Protein AF-A0A3D0P4T5-F1 (afdb_monomer)

Secondary structure (DSSP, 8-state):
-------S-SSSSSSSSS-S---------------TTS------HHHHTT--TT--HHHHHHHHHHHHHHS-GGGTTT-HHHHHHHHHHHHHHHHHHSHHHHHHHHHHHHHHHHS-SS----TTT---HHHHHHHHHHHHHHHHHHHHHHHHHHHHHHHHHHHHHHHHHHHHHHHHHHHHH-B-HHHHS-HHHHHHHHHHHHHHHHHHHHHHHHHHHHHH---------TTS--------S-HHHHHHHHHHHHHHHHHHHHHHHHH--HHHHH-TTTB-SSPPGGGGGHHHHHHHHHHHHHHHHHHH--

Sequence (310 aa):
MGWSNSRTEVRSAYYAILLANGECFTTRRTSPKLDIRSSFRSVNYYDVLKVSQRASKNEIKSAYRRLARELHPDKNEGSEETAKAFAAIAEAYEVLGNPRERARYDRKLLEAQYNNGNGDDSIFTSSNSHARRWRQLVYEHRYNEIINRMVAEERRQSAELQKLIFPAVALILSTFLVAYGKPHYFLNAPVIIKIVIVFLFAAGIFHIYGRIRQGLDRFTYDDDEIHDSIFDAPREPKNRFSRLTVATLILGSLVLSFALGLVIGNYSQFLAVTMPRIFSATLHPEFIFYPPIFVMIADLAHSVLTRLET

pLDDT: mean 71.81, std 18.87, range [29.91, 96.75]

Solvent-accessible surface area (backbone atoms only — not comparable to full-atom values): 18401 Å² total; per-residue (Å²): 139,85,86,87,88,86,91,84,84,86,87,84,82,87,84,84,84,86,86,81,80,93,78,92,82,89,82,92,80,90,78,84,83,79,71,83,87,71,81,84,64,70,89,41,51,38,61,66,45,71,47,58,91,84,54,50,72,67,53,54,52,50,36,43,60,50,51,53,66,72,39,31,51,90,80,54,83,62,40,70,66,41,54,52,52,41,52,50,38,50,54,27,44,60,38,58,68,35,73,71,46,28,54,52,49,54,50,52,53,52,51,60,64,68,64,75,70,88,76,97,62,48,66,90,72,38,84,50,70,67,35,48,52,50,48,51,51,51,51,51,51,52,50,50,48,53,50,50,50,50,53,51,49,51,51,50,53,50,56,58,50,46,68,47,48,49,53,52,52,38,36,36,51,34,38,18,50,43,38,32,44,18,53,55,56,68,82,82,45,56,71,71,57,47,54,49,51,55,51,44,25,55,52,12,47,53,50,50,51,53,48,51,49,58,43,48,50,57,62,59,47,81,79,84,86,80,89,90,65,91,82,63,69,89,70,71,86,74,66,84,52,52,74,66,56,54,49,50,51,51,51,50,50,40,52,51,30,29,52,52,15,38,54,52,24,67,76,47,52,58,57,26,69,77,38,59,87,45,15,38,89,58,82,52,86,69,51,72,47,51,28,35,34,50,27,45,52,52,52,50,50,51,56,50,52,58,62,72,78,107

Structure (mmCIF, N/CA/C/O backbone):
data_AF-A0A3D0P4T5-F1
#
_entry.id   AF-A0A3D0P4T5-F1
#
loop_
_atom_site.group_PDB
_atom_site.id
_atom_site.type_symbol
_atom_site.label_atom_id
_atom_site.label_alt_id
_atom_site.label_comp_id
_atom_site.label_asym_id
_atom_site.label_entity_id
_atom_site.label_seq_id
_atom_site.pdbx_PDB_ins_code
_atom_site.Cartn_x
_atom_site.Cartn_y
_atom_site.Cartn_z
_atom_site.occupancy
_atom_site.B_iso_or_equiv
_atom_site.auth_seq_id
_atom_site.auth_comp_id
_atom_site.auth_asym_id
_atom_site.auth_atom_id
_atom_site.pdbx_PDB_model_num
ATOM 1 N N . MET A 1 1 ? 27.136 1.461 71.213 1.00 34.28 1 MET A N 1
ATOM 2 C CA . MET A 1 1 ? 27.060 1.613 69.741 1.00 34.28 1 MET A CA 1
ATOM 3 C C . MET A 1 1 ? 26.362 0.366 69.220 1.00 34.28 1 MET A C 1
ATOM 5 O O . MET A 1 1 ? 26.876 -0.702 69.479 1.00 34.28 1 MET A O 1
ATOM 9 N N . GLY A 1 2 ? 25.190 0.332 68.606 1.00 31.66 2 GLY A N 1
ATOM 10 C CA . GLY A 1 2 ? 24.265 1.326 68.090 1.00 31.66 2 GLY A CA 1
ATOM 11 C C . GLY A 1 2 ? 23.362 0.573 67.099 1.00 31.66 2 GLY A C 1
ATOM 12 O O . GLY A 1 2 ? 23.890 -0.066 66.199 1.00 31.66 2 GLY A O 1
ATOM 13 N N . TRP A 1 3 ? 22.041 0.691 67.289 1.00 29.91 3 TRP A N 1
ATOM 14 C CA . TRP A 1 3 ? 20.947 0.428 66.330 1.00 29.91 3 TRP A CA 1
ATOM 15 C C . TRP A 1 3 ? 20.351 -0.995 66.215 1.00 29.91 3 TRP A C 1
ATOM 17 O O . TRP A 1 3 ? 20.492 -1.708 65.230 1.00 29.91 3 TRP A O 1
ATOM 27 N N . SER A 1 4 ? 19.631 -1.332 67.293 1.00 34.94 4 SER A N 1
ATOM 28 C CA . SER A 1 4 ? 18.279 -1.919 67.424 1.00 34.94 4 SER A CA 1
ATOM 29 C C . SER A 1 4 ? 17.558 -2.516 66.203 1.00 34.94 4 SER A C 1
ATOM 31 O O . SER A 1 4 ? 17.189 -1.831 65.251 1.00 34.94 4 SER A O 1
ATOM 33 N N . ASN A 1 5 ? 17.202 -3.787 66.385 1.00 40.66 5 ASN A N 1
ATOM 34 C CA . ASN A 1 5 ? 16.289 -4.626 65.623 1.00 40.66 5 ASN A CA 1
ATOM 35 C C . ASN A 1 5 ? 14.880 -4.563 66.258 1.00 40.66 5 ASN A C 1
ATOM 37 O O . ASN A 1 5 ? 14.737 -4.953 67.414 1.00 40.66 5 ASN A O 1
ATOM 41 N N . SER A 1 6 ? 13.848 -4.101 65.545 1.00 39.00 6 SER A N 1
ATOM 42 C CA . SER A 1 6 ? 12.442 -4.265 65.972 1.00 39.00 6 SER A CA 1
ATOM 43 C C . SER A 1 6 ? 11.463 -4.057 64.808 1.00 39.00 6 SER A C 1
ATOM 45 O O . SER A 1 6 ? 10.963 -2.967 64.542 1.00 39.00 6 SER A O 1
ATOM 47 N N . ARG A 1 7 ? 11.156 -5.135 64.079 1.00 38.50 7 ARG A N 1
ATOM 48 C CA . ARG A 1 7 ? 10.044 -5.162 63.113 1.00 38.50 7 ARG A CA 1
ATOM 49 C C . ARG A 1 7 ? 9.173 -6.404 63.319 1.00 38.50 7 ARG A C 1
ATOM 51 O O . ARG A 1 7 ? 8.898 -7.147 62.387 1.00 38.50 7 ARG A O 1
ATOM 58 N N . THR A 1 8 ? 8.741 -6.607 64.563 1.00 46.50 8 THR A N 1
ATOM 59 C CA . THR A 1 8 ? 7.731 -7.606 64.969 1.00 46.50 8 THR A CA 1
ATOM 60 C C . THR A 1 8 ? 6.703 -7.042 65.964 1.00 46.50 8 THR A C 1
ATOM 62 O O . THR A 1 8 ? 6.037 -7.799 66.657 1.00 46.50 8 THR A O 1
ATOM 65 N N . GLU A 1 9 ? 6.509 -5.718 66.002 1.00 42.81 9 GLU A N 1
ATOM 66 C CA . GLU A 1 9 ? 5.684 -5.039 67.020 1.00 42.81 9 GLU A CA 1
ATOM 67 C C . GLU A 1 9 ? 4.622 -4.074 66.448 1.00 42.81 9 GLU A C 1
ATOM 69 O O . GLU A 1 9 ? 4.444 -2.961 66.925 1.00 42.81 9 GLU A O 1
ATOM 74 N N . VAL A 1 10 ? 3.858 -4.481 65.422 1.00 44.19 10 VAL A N 1
ATOM 75 C CA . VAL A 1 10 ? 2.692 -3.676 64.963 1.00 44.19 10 VAL A CA 1
ATOM 76 C C . VAL A 1 10 ? 1.422 -4.504 64.711 1.00 44.19 10 VAL A C 1
ATOM 78 O O . VAL A 1 10 ? 0.540 -4.104 63.961 1.00 44.19 10 VAL A O 1
ATOM 81 N N . ARG A 1 11 ? 1.273 -5.673 65.350 1.00 40.88 11 ARG A N 1
ATOM 82 C CA . ARG A 1 11 ? 0.018 -6.462 65.289 1.00 40.88 11 ARG A CA 1
ATOM 83 C C . ARG A 1 11 ? -0.646 -6.708 66.649 1.00 40.88 11 ARG A C 1
ATOM 85 O O . ARG A 1 11 ? -1.544 -7.533 66.733 1.00 40.88 11 ARG A O 1
ATOM 92 N N . SER A 1 12 ? -0.263 -5.973 67.698 1.00 44.66 12 SER A N 1
ATOM 93 C CA . SER A 1 12 ? -0.694 -6.259 69.080 1.00 44.66 12 SER A CA 1
ATOM 94 C C . SER A 1 12 ? -1.140 -5.025 69.886 1.00 44.66 12 SER A C 1
ATOM 96 O O . SER A 1 12 ? -0.852 -4.929 71.074 1.00 44.66 12 SER A O 1
ATOM 98 N N . ALA A 1 13 ? -1.848 -4.073 69.264 1.00 39.25 13 ALA A N 1
ATOM 99 C CA . ALA A 1 13 ? -2.336 -2.870 69.962 1.00 39.25 13 ALA A CA 1
ATOM 100 C C . ALA A 1 13 ? -3.749 -2.400 69.554 1.00 39.25 13 ALA A C 1
ATOM 102 O O . ALA A 1 13 ? -4.084 -1.239 69.750 1.00 39.25 13 ALA A O 1
ATOM 103 N N . TYR A 1 14 ? -4.596 -3.281 69.003 1.00 39.03 14 TYR A N 1
ATOM 104 C CA . TYR A 1 14 ? -5.994 -2.936 68.668 1.00 39.03 14 TYR A CA 1
ATOM 105 C C . TYR A 1 14 ? -7.061 -3.672 69.498 1.00 39.03 14 TYR A C 1
ATOM 107 O O . TYR A 1 14 ? -8.247 -3.445 69.296 1.00 39.03 14 TYR A O 1
ATOM 115 N N . TYR A 1 15 ? -6.665 -4.504 70.470 1.00 39.56 15 TYR A N 1
ATOM 116 C CA . TYR A 1 15 ? -7.598 -5.292 71.295 1.00 39.56 15 TYR A CA 1
ATOM 117 C C . TYR A 1 15 ? -7.546 -4.999 72.805 1.00 39.56 15 TYR A C 1
ATOM 119 O O . TYR A 1 15 ? -8.123 -5.744 73.589 1.00 39.56 15 TYR A O 1
ATOM 127 N N . ALA A 1 16 ? -6.903 -3.910 73.237 1.00 37.69 16 ALA A N 1
ATOM 128 C CA . ALA A 1 16 ? -6.657 -3.641 74.661 1.00 37.69 16 ALA A CA 1
ATOM 129 C C . ALA A 1 16 ? -7.326 -2.367 75.217 1.00 37.69 16 ALA A C 1
ATOM 131 O O . ALA A 1 16 ? -6.906 -1.860 76.251 1.00 37.69 16 ALA A O 1
ATOM 132 N N . 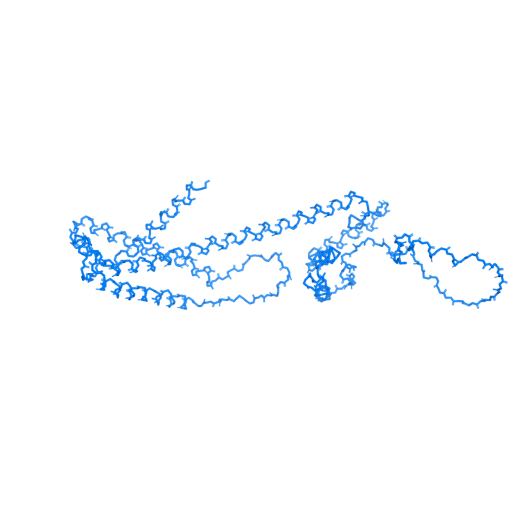ILE A 1 17 ? -8.372 -1.844 74.570 1.00 39.72 17 ILE A N 1
ATOM 133 C CA . ILE A 1 17 ? -9.186 -0.748 75.123 1.00 39.72 17 ILE A CA 1
ATOM 134 C C . ILE A 1 17 ? -10.655 -1.062 74.848 1.00 39.72 17 ILE A C 1
ATOM 136 O O . ILE A 1 17 ? -11.218 -0.508 73.913 1.00 39.72 17 ILE A O 1
ATOM 140 N N . LEU A 1 18 ? -11.253 -2.005 75.592 1.00 37.03 18 LEU A N 1
ATOM 141 C CA . LEU A 1 18 ? -12.721 -2.092 75.750 1.00 37.03 18 LEU A CA 1
ATOM 142 C C . LEU A 1 18 ? -13.220 -3.143 76.761 1.00 37.03 18 LEU A C 1
ATOM 144 O O . LEU A 1 18 ? -14.344 -3.606 76.627 1.00 37.03 18 LEU A O 1
ATOM 148 N N . LEU A 1 19 ? -12.448 -3.526 77.785 1.00 43.53 19 LEU A N 1
ATOM 149 C CA . LEU A 1 19 ? -12.971 -4.376 78.870 1.00 43.53 19 LEU A CA 1
ATOM 150 C C . LEU A 1 19 ? -12.344 -4.032 80.226 1.00 43.53 19 LEU A C 1
ATOM 152 O O . LEU A 1 19 ? -11.604 -4.821 80.804 1.00 43.53 19 LEU A O 1
ATOM 156 N N . ALA A 1 20 ? -12.672 -2.856 80.751 1.00 37.00 20 ALA A N 1
ATOM 157 C CA . ALA A 1 20 ? -12.590 -2.610 82.184 1.00 37.00 20 ALA A CA 1
ATOM 158 C C . ALA A 1 20 ? -13.665 -1.597 82.583 1.00 37.00 20 ALA A C 1
ATOM 160 O O . ALA A 1 20 ? -13.773 -0.538 81.973 1.00 37.00 20 ALA A O 1
ATOM 161 N N . ASN A 1 21 ? -14.399 -1.948 83.637 1.00 32.91 21 ASN A N 1
ATOM 162 C CA . ASN A 1 21 ? -15.395 -1.159 84.363 1.00 32.91 21 ASN A CA 1
ATOM 163 C C . ASN A 1 21 ? -16.814 -1.228 83.793 1.00 32.91 21 ASN A C 1
ATOM 165 O O . ASN A 1 21 ? -17.235 -0.451 82.940 1.00 32.91 21 ASN A O 1
ATOM 169 N N . GLY A 1 22 ? -17.573 -2.179 84.340 1.00 40.41 22 GLY A N 1
ATOM 170 C CA . GLY A 1 22 ? -19.018 -2.070 84.361 1.00 40.41 22 GLY A CA 1
ATOM 171 C C . GLY A 1 22 ? -19.426 -0.919 85.272 1.00 40.41 22 GLY A C 1
ATOM 172 O O . GLY A 1 22 ? -19.103 -0.932 86.453 1.00 40.41 22 GLY A O 1
ATOM 173 N N . GLU A 1 23 ? -20.187 0.019 84.723 1.00 32.44 23 GLU A N 1
ATOM 174 C CA . GLU A 1 23 ? -21.133 0.825 85.482 1.00 32.44 23 GLU A CA 1
ATOM 175 C C . GLU A 1 23 ? -22.440 0.911 84.691 1.00 32.44 23 GLU A C 1
ATOM 177 O O . GLU A 1 23 ? -22.486 1.275 83.516 1.00 32.44 23 GLU A O 1
ATOM 182 N N . CYS A 1 24 ? -23.515 0.500 85.357 1.00 38.34 24 CYS A N 1
ATOM 183 C CA . CYS A 1 24 ? -24.889 0.699 84.939 1.00 38.34 24 CYS A CA 1
ATOM 184 C C . CYS A 1 24 ? -25.266 2.146 85.278 1.00 38.34 24 CYS A C 1
ATOM 186 O O . CYS A 1 24 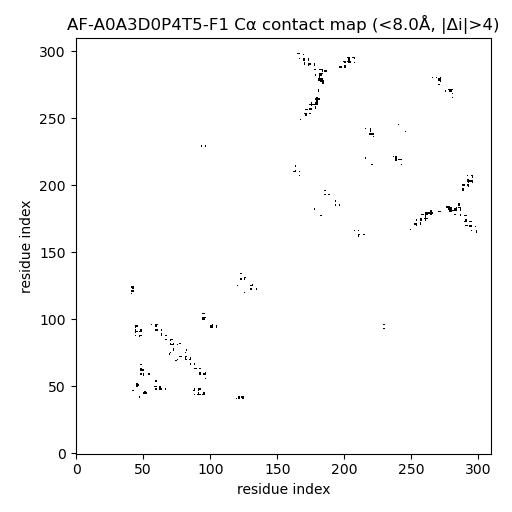? -25.273 2.488 86.457 1.00 38.34 24 CYS A O 1
ATOM 188 N N . PHE A 1 25 ? -25.609 2.987 84.297 1.00 31.59 25 PHE A N 1
ATOM 189 C CA . PHE A 1 25 ? -26.381 4.200 84.572 1.00 31.59 25 PHE A CA 1
ATOM 190 C C . PHE A 1 25 ? -27.257 4.624 83.388 1.00 31.59 25 PHE A C 1
ATOM 192 O O . PHE A 1 25 ? -26.942 4.460 82.213 1.00 31.59 25 PHE A O 1
ATOM 199 N N . THR A 1 26 ? -28.427 5.115 83.764 1.00 43.34 26 THR A N 1
ATOM 200 C CA . THR A 1 26 ? -29.643 5.362 82.994 1.00 43.34 26 THR A CA 1
ATOM 201 C C . THR A 1 26 ? -29.548 6.537 82.013 1.00 43.34 26 THR A C 1
ATOM 203 O O . THR A 1 26 ? -28.927 7.542 82.335 1.00 43.34 26 THR A O 1
ATOM 206 N N . THR A 1 27 ? -30.274 6.486 80.887 1.00 32.44 27 THR A N 1
ATOM 207 C CA . THR A 1 27 ? -31.362 7.420 80.484 1.00 32.44 27 THR A CA 1
ATOM 208 C C . THR A 1 27 ? -31.608 7.430 78.961 1.00 32.44 27 THR A C 1
ATOM 210 O O . THR A 1 27 ? -30.727 7.209 78.139 1.00 32.44 27 THR A O 1
ATOM 213 N N . ARG A 1 28 ? -32.878 7.650 78.597 1.00 38.44 28 ARG A N 1
ATOM 214 C CA . ARG A 1 28 ? -33.455 7.757 77.243 1.00 38.44 28 ARG A CA 1
ATOM 215 C C . ARG A 1 28 ? -32.763 8.801 76.346 1.00 38.44 28 ARG A C 1
ATOM 217 O O . ARG A 1 28 ? -32.663 9.946 76.769 1.00 38.44 28 ARG A O 1
ATOM 224 N N . ARG A 1 29 ? -32.577 8.488 75.050 1.00 34.75 29 ARG A N 1
ATOM 225 C CA . ARG A 1 29 ? -33.240 9.155 73.889 1.00 34.75 29 ARG A CA 1
ATOM 226 C C . ARG A 1 29 ? -32.730 8.627 72.530 1.00 34.75 29 ARG A C 1
ATOM 228 O O . ARG A 1 29 ? -31.572 8.784 72.184 1.00 34.75 29 ARG A O 1
ATOM 235 N N . THR A 1 30 ? -33.658 8.009 71.791 1.00 47.25 30 THR A N 1
ATOM 236 C CA . THR A 1 30 ? -33.875 8.026 70.324 1.00 47.25 30 THR A CA 1
ATOM 237 C C . THR A 1 30 ? -32.690 8.197 69.361 1.00 47.25 30 THR A C 1
ATOM 239 O O . THR A 1 30 ? -32.150 9.293 69.247 1.00 47.25 30 THR A O 1
ATOM 242 N N . SER A 1 31 ? -32.449 7.180 68.520 1.00 35.88 31 SER A N 1
ATOM 243 C CA . SER A 1 31 ? -32.136 7.305 67.078 1.00 35.88 31 SER A CA 1
ATOM 244 C C . SER A 1 31 ? -32.248 5.929 66.391 1.00 35.88 31 SER A C 1
ATOM 246 O O . SER A 1 31 ? -31.996 4.913 67.043 1.00 35.88 31 SER A O 1
ATOM 248 N N . PRO A 1 32 ? -32.693 5.854 65.121 1.00 36.78 32 PRO A N 1
ATOM 249 C CA . PRO A 1 32 ? -33.023 4.594 64.462 1.00 36.78 32 PRO A CA 1
ATOM 250 C C . PRO A 1 32 ? -31.753 3.772 64.223 1.00 36.78 32 PRO A C 1
ATOM 252 O O . PRO A 1 32 ? -30.753 4.287 63.726 1.00 36.78 32 PRO A O 1
ATOM 255 N N . LYS A 1 33 ? -31.796 2.483 64.580 1.00 34.47 33 LYS A N 1
ATOM 256 C CA . LYS A 1 33 ? -30.742 1.517 64.255 1.00 34.47 33 LYS A CA 1
ATOM 257 C C . LYS A 1 33 ? -30.603 1.454 62.734 1.00 34.47 33 LYS A C 1
ATOM 259 O O . LYS A 1 33 ? -31.488 0.931 62.061 1.00 34.47 33 LYS A O 1
ATOM 264 N N . LEU A 1 34 ? -29.505 1.988 62.207 1.00 38.19 34 LEU A N 1
ATOM 265 C CA . LEU A 1 34 ? -29.087 1.714 60.841 1.00 38.19 34 LEU A CA 1
ATOM 266 C C . LEU A 1 34 ? -28.699 0.232 60.803 1.00 38.19 34 LEU A C 1
ATOM 268 O O . LEU A 1 34 ? -27.730 -0.181 61.437 1.00 38.19 34 LEU A O 1
ATOM 272 N N . ASP A 1 35 ? -29.527 -0.578 60.154 1.00 33.59 35 ASP A N 1
ATOM 273 C CA . ASP A 1 35 ? -29.297 -2.006 59.997 1.00 33.59 35 ASP A CA 1
ATOM 274 C C . ASP A 1 35 ? -28.103 -2.230 59.053 1.00 33.59 35 ASP A C 1
ATOM 276 O O . ASP A 1 35 ? -28.203 -2.097 57.832 1.00 33.59 35 ASP A O 1
ATOM 280 N N . ILE A 1 36 ? -26.944 -2.545 59.637 1.00 38.91 36 ILE A N 1
ATOM 281 C CA . ILE A 1 36 ? -25.684 -2.839 58.932 1.00 38.91 36 ILE A CA 1
ATOM 282 C C . ILE A 1 36 ? -25.741 -4.230 58.252 1.00 38.91 36 ILE A C 1
ATOM 284 O O . ILE A 1 36 ? -24.765 -4.686 57.666 1.00 38.91 36 ILE A O 1
ATOM 288 N N . ARG A 1 37 ? -26.891 -4.923 58.249 1.00 32.75 37 ARG A N 1
ATOM 289 C CA . ARG A 1 37 ? -27.048 -6.215 57.558 1.00 32.75 37 ARG A CA 1
ATOM 290 C C . ARG A 1 37 ? -27.341 -6.113 56.053 1.00 32.75 37 ARG A C 1
ATOM 292 O O . ARG A 1 37 ? -27.525 -7.153 55.433 1.00 32.75 37 ARG A O 1
ATOM 299 N N . SER A 1 38 ? -27.376 -4.922 55.435 1.00 35.09 38 SER A N 1
ATOM 300 C CA . SER A 1 38 ? -27.870 -4.781 54.043 1.00 35.09 38 SER A CA 1
ATOM 301 C C . SER A 1 38 ? -26.850 -4.567 52.909 1.00 35.09 38 SER A C 1
ATOM 303 O O . SER A 1 38 ? -27.279 -4.461 51.761 1.00 35.09 38 SER A O 1
ATOM 305 N N . SER A 1 39 ? -25.531 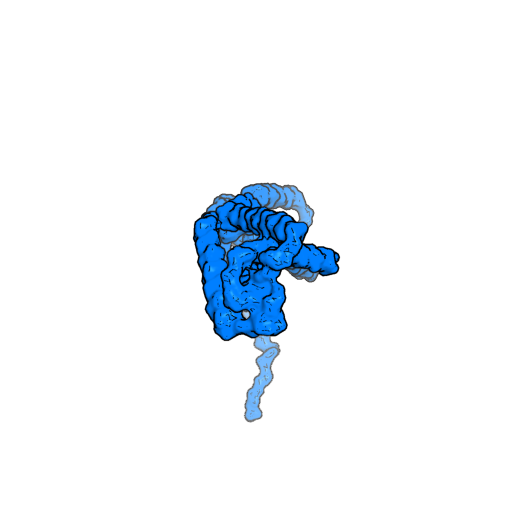-4.525 53.136 1.00 32.91 39 SER A N 1
ATOM 306 C CA . SER A 1 39 ? -24.613 -3.972 52.113 1.00 32.91 39 SER A CA 1
ATOM 307 C C . SER A 1 39 ? -23.520 -4.893 51.553 1.00 32.91 39 SER A C 1
ATOM 309 O O . SER A 1 39 ? -22.492 -4.390 51.109 1.00 32.91 39 SER A O 1
ATOM 311 N N . PHE A 1 40 ? -23.731 -6.207 51.493 1.00 37.59 40 PHE A N 1
ATOM 312 C CA . PHE A 1 40 ? -23.002 -7.063 50.538 1.00 37.59 40 PHE A CA 1
ATOM 313 C C . PHE A 1 40 ? -23.978 -7.685 49.539 1.00 37.59 40 PHE A C 1
ATOM 315 O O . PHE A 1 40 ? -24.058 -8.891 49.351 1.00 37.59 40 PHE A O 1
ATOM 322 N N . ARG A 1 41 ? -24.769 -6.818 48.902 1.00 41.75 41 ARG A N 1
ATOM 323 C CA . ARG A 1 41 ? -25.598 -7.179 47.754 1.00 41.75 41 ARG A CA 1
ATOM 324 C C . ARG A 1 41 ? -24.656 -7.462 46.575 1.00 41.75 41 ARG A C 1
ATOM 326 O O . ARG A 1 41 ? -23.746 -6.674 46.333 1.00 41.75 41 ARG A O 1
ATOM 333 N N . SER A 1 42 ? -24.862 -8.587 45.886 1.00 49.16 42 SER A N 1
ATOM 334 C CA . SER A 1 42 ? -24.251 -8.949 44.595 1.00 49.16 42 SER A CA 1
ATOM 335 C C . SER A 1 42 ? -23.822 -7.713 43.794 1.00 49.16 42 SER A C 1
ATOM 337 O O . SER A 1 42 ? -24.679 -6.876 43.501 1.00 49.16 42 SER A O 1
ATOM 339 N N . VAL A 1 43 ? -22.534 -7.582 43.455 1.00 58.62 43 VAL A N 1
ATOM 340 C CA . VAL A 1 43 ? -22.012 -6.390 42.763 1.00 58.62 43 VAL A CA 1
ATOM 341 C C . VAL A 1 43 ? -22.755 -6.197 41.446 1.00 58.62 43 VAL A C 1
ATOM 343 O O . VAL A 1 43 ? -22.567 -6.941 40.485 1.00 58.62 43 VAL A O 1
ATOM 346 N N . ASN A 1 44 ? -23.650 -5.217 41.434 1.00 77.56 44 ASN A N 1
ATOM 347 C CA . ASN A 1 44 ? -24.483 -4.886 40.297 1.00 77.56 44 ASN A CA 1
ATOM 348 C C . ASN A 1 44 ? -23.692 -3.972 39.352 1.00 77.56 44 ASN A C 1
ATOM 350 O O . ASN A 1 44 ? -22.966 -3.097 39.824 1.00 77.56 44 ASN A O 1
ATOM 354 N N . TYR A 1 45 ? -23.847 -4.100 38.031 1.00 81.44 45 TYR A N 1
ATOM 355 C CA . TYR A 1 45 ? -23.181 -3.191 37.086 1.00 81.44 45 TYR A CA 1
ATOM 356 C C . TYR A 1 45 ? -23.575 -1.722 37.326 1.00 81.44 45 TYR A C 1
ATOM 358 O O . TYR A 1 45 ? -22.765 -0.815 37.126 1.00 81.44 45 TYR A O 1
ATOM 366 N N . TYR A 1 46 ? -24.786 -1.484 37.840 1.00 84.12 46 TYR A N 1
ATOM 367 C CA . TYR A 1 46 ? -25.223 -0.155 38.273 1.00 84.12 46 TYR A CA 1
ATOM 368 C C . TYR A 1 46 ? -24.421 0.354 39.488 1.00 84.12 46 TYR A C 1
ATOM 370 O O . TYR A 1 46 ? -24.016 1.516 39.512 1.00 84.12 46 TYR A O 1
ATOM 378 N N . ASP A 1 47 ? -24.101 -0.522 40.444 1.00 81.31 47 ASP A N 1
ATOM 379 C CA . ASP A 1 47 ? -23.310 -0.182 41.635 1.00 81.31 47 ASP A CA 1
ATOM 380 C C . ASP A 1 47 ? -21.834 0.060 41.278 1.00 81.31 47 ASP A C 1
ATOM 382 O O . ASP A 1 47 ? -21.213 0.985 41.801 1.00 81.31 47 ASP A O 1
ATOM 386 N N . VAL A 1 48 ? -21.291 -0.704 40.320 1.00 83.25 48 VAL A N 1
ATOM 387 C CA . VAL A 1 48 ? -19.924 -0.528 39.791 1.00 83.25 48 VAL A CA 1
ATOM 388 C C . VAL A 1 48 ? -19.748 0.847 39.146 1.00 83.25 48 VAL A C 1
ATOM 390 O O . VAL A 1 48 ? -18.761 1.536 39.402 1.00 83.25 48 VAL A O 1
ATOM 393 N N . LEU A 1 49 ? -20.726 1.286 38.349 1.00 82.81 49 LEU A N 1
ATOM 394 C CA . LEU A 1 49 ? -20.731 2.626 37.757 1.00 82.81 49 LEU A CA 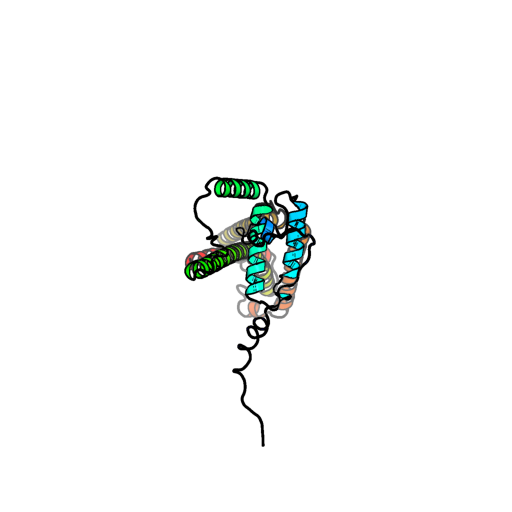1
ATOM 395 C C . LEU A 1 49 ? -21.204 3.720 38.728 1.00 82.81 49 LEU A C 1
ATOM 397 O O . LEU A 1 49 ? -21.170 4.900 38.373 1.00 82.81 49 LEU A O 1
ATOM 401 N N . LYS A 1 50 ? -21.610 3.355 39.953 1.00 83.06 50 LYS A N 1
ATOM 402 C CA . LYS A 1 50 ? -22.179 4.253 40.972 1.00 83.06 50 LYS A CA 1
ATOM 403 C C . LYS A 1 50 ? -23.371 5.058 40.438 1.00 83.06 50 LYS A C 1
ATOM 405 O O . LYS A 1 50 ? -23.471 6.266 40.661 1.00 83.06 50 LYS A O 1
ATOM 410 N N . VAL A 1 51 ? -24.260 4.396 39.701 1.00 84.75 51 VAL A N 1
ATOM 411 C CA . VAL A 1 51 ? -25.467 4.979 39.094 1.00 84.75 51 VAL A CA 1
ATOM 412 C C . VAL A 1 51 ? -26.716 4.218 39.529 1.00 84.75 51 VAL A C 1
ATOM 414 O O . VAL A 1 51 ? -26.666 3.044 39.874 1.00 84.75 51 VAL A O 1
ATOM 417 N N . SER A 1 52 ? -27.869 4.885 39.504 1.00 84.56 52 SER A N 1
ATOM 418 C CA . SER A 1 52 ? -29.149 4.228 39.790 1.00 84.56 52 SER A CA 1
ATOM 419 C C . SER A 1 52 ? -29.537 3.246 38.678 1.00 84.56 52 SER A C 1
ATOM 421 O O . SER A 1 52 ? -29.252 3.485 37.507 1.00 84.56 52 SER A O 1
ATOM 423 N N . GLN A 1 53 ? -30.304 2.202 39.005 1.00 80.81 53 GLN A N 1
ATOM 424 C CA . GLN A 1 53 ? -30.937 1.323 38.006 1.00 80.81 53 GLN A CA 1
ATOM 425 C C . GLN A 1 53 ? -31.871 2.085 37.050 1.00 80.81 53 GLN A C 1
ATOM 427 O O . GLN A 1 53 ? -32.066 1.675 35.908 1.00 80.81 53 GLN A O 1
ATOM 432 N N . ARG A 1 54 ? -32.416 3.230 37.489 1.00 78.69 54 ARG A N 1
ATOM 433 C CA . ARG A 1 54 ? -33.230 4.137 36.660 1.00 78.69 54 ARG A CA 1
ATOM 434 C C . ARG A 1 54 ? -32.406 5.175 35.892 1.00 78.69 54 ARG A C 1
ATOM 436 O O . ARG A 1 54 ? -32.992 6.036 35.244 1.00 78.69 54 ARG A O 1
ATOM 443 N N . ALA A 1 55 ? -31.075 5.110 35.954 1.00 81.50 55 ALA A N 1
ATOM 444 C CA . ALA A 1 55 ? -30.214 6.089 35.304 1.00 81.50 55 ALA A CA 1
ATOM 445 C C . ALA A 1 55 ? -30.430 6.106 33.787 1.00 81.50 55 ALA A C 1
ATOM 447 O O . ALA A 1 55 ? -30.558 5.063 33.125 1.00 81.50 55 ALA A O 1
ATOM 448 N N . SER A 1 56 ? -30.451 7.314 33.237 1.00 81.19 56 SER A N 1
ATOM 449 C CA . SER A 1 56 ? -30.511 7.553 31.802 1.00 81.19 56 SER A CA 1
ATOM 450 C C . SER A 1 56 ? -29.195 7.155 31.127 1.00 81.19 56 SER A C 1
ATOM 452 O O . SER A 1 56 ? -28.130 7.098 31.746 1.00 81.19 56 SER A O 1
ATOM 454 N N . LYS A 1 57 ? -29.238 6.920 29.812 1.00 77.25 57 LYS A N 1
ATOM 455 C CA . LYS A 1 57 ? -28.039 6.594 29.020 1.00 77.25 57 LYS A CA 1
ATOM 456 C C . LYS A 1 57 ? -26.947 7.668 29.150 1.00 77.25 57 LYS A C 1
ATOM 458 O O . LYS A 1 57 ? -25.760 7.349 29.190 1.00 77.25 57 LYS A O 1
ATOM 463 N N . ASN A 1 58 ? -27.351 8.934 29.262 1.00 71.69 58 ASN A N 1
ATOM 464 C CA . ASN A 1 58 ? -26.437 10.064 29.415 1.00 71.69 58 ASN A CA 1
ATOM 465 C C . ASN A 1 58 ? -25.735 10.060 30.782 1.00 71.69 58 ASN A C 1
ATOM 467 O O . ASN A 1 58 ? -24.545 10.361 30.851 1.00 71.69 58 ASN A O 1
ATOM 471 N N . GLU A 1 59 ? -26.436 9.671 31.849 1.00 76.12 59 GLU A N 1
ATOM 472 C CA . GLU A 1 59 ? -25.869 9.541 33.199 1.00 76.12 59 GLU A CA 1
ATOM 473 C C . GLU A 1 59 ? -24.905 8.358 33.312 1.00 76.12 59 GLU A C 1
ATOM 475 O O . GLU A 1 59 ? -23.835 8.485 33.899 1.00 76.12 59 GLU A O 1
ATOM 480 N N . ILE A 1 60 ? -25.234 7.226 32.687 1.00 83.31 60 ILE A N 1
ATOM 481 C CA . ILE A 1 60 ? -24.350 6.052 32.620 1.00 83.31 60 ILE A CA 1
ATOM 482 C C . ILE A 1 60 ? -23.045 6.417 31.895 1.00 83.31 60 ILE A C 1
ATOM 484 O O . ILE A 1 60 ? -21.947 6.144 32.384 1.00 83.31 60 ILE A O 1
ATOM 488 N N . LYS A 1 61 ? -23.153 7.124 30.762 1.00 79.44 61 LYS A N 1
ATOM 489 C CA . LYS A 1 61 ? -21.996 7.605 29.993 1.00 79.44 61 LYS A CA 1
ATOM 490 C C . LYS A 1 61 ? -21.160 8.624 30.766 1.00 79.44 61 LYS A C 1
ATOM 492 O O . LYS A 1 61 ? -19.931 8.583 30.705 1.00 79.44 61 LYS A O 1
ATOM 497 N N . SER A 1 62 ? -21.792 9.553 31.481 1.00 73.94 62 SER A N 1
ATOM 498 C CA . SER A 1 62 ? -21.068 10.570 32.248 1.00 73.94 62 SER A CA 1
ATOM 499 C C . SER A 1 62 ? -20.350 9.972 33.462 1.00 73.94 62 SER A C 1
ATOM 501 O O . SER A 1 62 ? -19.192 10.316 33.708 1.00 73.94 62 SER A O 1
ATOM 503 N N . ALA A 1 63 ? -20.989 9.032 34.164 1.00 79.56 63 ALA A N 1
ATOM 504 C CA . ALA A 1 63 ? -20.406 8.319 35.293 1.00 79.56 63 ALA A CA 1
ATOM 505 C C . ALA A 1 63 ? -19.199 7.475 34.872 1.00 79.56 63 ALA A C 1
ATOM 507 O O . ALA A 1 63 ? -18.139 7.589 35.490 1.00 79.56 63 ALA A O 1
ATOM 508 N N . TYR A 1 64 ? -19.311 6.733 33.765 1.00 80.31 64 TYR A N 1
ATOM 509 C CA . TYR A 1 64 ? -18.183 5.994 33.201 1.00 80.31 64 TYR A CA 1
ATOM 510 C C . TYR A 1 64 ? -17.004 6.922 32.871 1.00 80.31 64 TYR A C 1
ATOM 512 O O . TYR A 1 64 ? -15.884 6.687 33.313 1.00 80.31 64 TYR A O 1
ATOM 520 N N . ARG A 1 65 ? -17.244 8.036 32.161 1.00 76.75 65 ARG A N 1
ATOM 521 C CA . ARG A 1 65 ? -16.178 8.991 31.791 1.00 76.75 65 ARG A CA 1
ATOM 522 C C . ARG A 1 65 ? -15.488 9.628 32.994 1.00 76.75 65 ARG A C 1
ATOM 524 O O . ARG A 1 65 ? -14.354 10.091 32.865 1.00 76.75 65 ARG A O 1
ATOM 531 N N . ARG A 1 66 ? -16.181 9.761 34.125 1.00 82.06 66 ARG A N 1
ATOM 532 C CA . ARG A 1 66 ? -15.601 10.253 35.379 1.00 82.06 66 ARG A CA 1
ATOM 533 C C . ARG A 1 66 ? -14.695 9.183 35.991 1.00 82.06 66 ARG A C 1
ATOM 535 O O . ARG A 1 66 ? -13.512 9.446 36.173 1.00 82.06 66 ARG A O 1
ATOM 542 N N . LEU A 1 67 ? -15.217 7.971 36.178 1.00 80.06 67 LEU A N 1
ATOM 543 C CA . LEU A 1 67 ? -14.485 6.854 36.784 1.00 80.06 67 LEU A CA 1
ATOM 544 C C . LEU A 1 67 ? -13.281 6.405 35.942 1.00 80.06 67 LEU A C 1
ATOM 546 O O . LEU A 1 67 ? -12.215 6.156 36.490 1.00 80.06 67 LEU A O 1
ATOM 550 N N . ALA A 1 68 ? -13.400 6.383 34.614 1.00 77.44 68 ALA A N 1
ATOM 551 C CA . ALA A 1 68 ? -12.307 6.009 33.714 1.00 77.44 68 ALA A CA 1
ATOM 552 C C . ALA A 1 68 ? -11.116 6.982 33.774 1.00 77.44 68 ALA A C 1
ATOM 554 O O . ALA A 1 68 ? -9.973 6.564 33.626 1.00 77.44 68 ALA A O 1
ATOM 555 N N . ARG A 1 69 ? -11.363 8.278 34.021 1.00 75.12 69 ARG A N 1
ATOM 556 C CA . ARG A 1 69 ? -10.295 9.278 34.218 1.00 75.12 69 ARG A CA 1
ATOM 557 C C . ARG A 1 69 ? -9.644 9.171 35.593 1.00 75.12 69 ARG A C 1
ATOM 559 O O . ARG A 1 69 ? -8.465 9.479 35.736 1.00 75.12 69 ARG A O 1
ATOM 566 N N . GLU A 1 70 ? -10.413 8.775 36.600 1.00 74.25 70 GLU A N 1
ATOM 567 C CA . GLU A 1 70 ? -9.918 8.562 37.961 1.00 74.25 70 GLU A CA 1
ATOM 568 C C . GLU A 1 70 ? -9.079 7.285 38.060 1.00 74.25 70 GLU A C 1
ATOM 570 O O . GLU A 1 70 ? -8.055 7.299 38.729 1.00 74.25 70 GLU A O 1
ATOM 575 N N . LEU A 1 71 ? -9.471 6.225 37.347 1.00 72.12 71 LEU A N 1
ATOM 576 C CA . LEU A 1 71 ? -8.852 4.895 37.373 1.00 72.12 71 LEU A CA 1
ATOM 577 C C . LEU A 1 71 ? -7.900 4.631 36.194 1.00 72.12 71 LEU A C 1
ATOM 579 O O . LEU A 1 71 ? -7.531 3.487 35.946 1.00 72.12 71 LEU A O 1
ATOM 583 N N . HIS A 1 72 ? -7.494 5.664 35.450 1.00 69.31 72 HIS A N 1
ATOM 584 C CA . HIS A 1 72 ? -6.587 5.485 34.314 1.00 69.31 72 HIS A CA 1
ATOM 585 C C . HIS A 1 72 ? -5.214 4.960 34.785 1.00 69.31 72 HIS A C 1
ATOM 587 O O . HIS A 1 72 ? -4.681 5.491 35.769 1.00 69.31 72 HIS A O 1
ATOM 593 N N . PRO A 1 73 ? -4.612 3.966 34.102 1.00 66.88 73 PRO A N 1
ATOM 594 C CA . PRO A 1 73 ? -3.334 3.379 34.507 1.00 66.88 73 PRO A CA 1
ATOM 595 C C . PRO A 1 73 ? -2.180 4.394 34.540 1.00 66.88 73 PRO A C 1
ATOM 597 O O . PRO A 1 73 ? -1.403 4.350 35.490 1.00 66.88 73 PRO A O 1
ATOM 600 N N . ASP A 1 74 ? -2.130 5.370 33.616 1.00 67.44 74 ASP A N 1
ATOM 601 C CA . ASP A 1 74 ? -1.104 6.441 33.638 1.00 67.44 74 ASP A CA 1
ATOM 602 C C . ASP A 1 74 ? -1.134 7.295 34.910 1.00 67.44 74 ASP A C 1
ATOM 604 O O . ASP A 1 74 ? -0.113 7.849 35.305 1.00 67.44 74 ASP A O 1
ATOM 608 N N . LYS A 1 75 ? -2.303 7.448 35.545 1.00 66.44 75 LYS A N 1
ATOM 609 C CA . LYS A 1 75 ? -2.456 8.315 36.722 1.00 66.44 75 LYS A CA 1
ATOM 610 C C . LYS A 1 75 ? -2.222 7.568 38.039 1.00 66.44 75 LYS A C 1
ATOM 612 O O . LYS A 1 75 ? -2.005 8.207 39.060 1.00 66.44 75 LYS A O 1
ATOM 617 N N . ASN A 1 76 ? -2.281 6.235 38.019 1.00 63.91 76 ASN A N 1
ATOM 618 C CA . ASN A 1 76 ? -2.267 5.389 39.218 1.00 63.91 76 ASN A CA 1
ATOM 619 C C . ASN A 1 76 ? -1.189 4.295 39.160 1.00 63.91 76 ASN A C 1
ATOM 621 O O . ASN A 1 76 ? -1.400 3.200 39.690 1.00 63.91 76 ASN A O 1
ATOM 625 N N . GLU A 1 77 ? -0.080 4.579 38.470 1.00 64.56 77 GLU A N 1
ATOM 626 C CA . GLU A 1 77 ? 1.160 3.784 38.460 1.00 64.56 77 GLU A CA 1
ATOM 627 C C . GLU A 1 77 ? 0.958 2.272 38.218 1.00 64.56 77 GLU A C 1
ATOM 629 O O . GLU A 1 77 ? 1.731 1.441 38.687 1.00 64.56 77 GLU A O 1
ATOM 634 N N . GLY A 1 78 ? -0.098 1.887 37.491 1.00 58.50 78 GLY A N 1
ATOM 635 C CA . GLY A 1 78 ? -0.355 0.490 37.128 1.00 58.50 78 GLY A CA 1
ATOM 636 C C . GLY A 1 78 ? -0.674 -0.469 38.287 1.00 58.50 78 GLY A C 1
ATOM 637 O O . GLY A 1 78 ? -0.463 -1.670 38.131 1.00 58.50 78 GLY A O 1
ATOM 638 N N . SER A 1 79 ? -1.192 0.005 39.429 1.00 71.38 79 SER A N 1
ATOM 639 C CA . SER A 1 79 ? -1.620 -0.895 40.518 1.00 71.38 79 SER A CA 1
ATOM 640 C C . SER A 1 79 ? -2.644 -1.937 40.036 1.00 71.38 79 SER A C 1
ATOM 642 O O . SER A 1 79 ? -3.621 -1.609 39.352 1.00 71.38 79 SER A O 1
ATOM 644 N N . GLU A 1 80 ? -2.451 -3.198 40.437 1.00 66.44 80 GLU A N 1
ATOM 645 C CA . GLU A 1 80 ? -3.319 -4.329 40.079 1.00 66.44 80 GLU A CA 1
ATOM 646 C C . GLU A 1 80 ? -4.778 -4.098 40.518 1.00 66.44 80 GLU A C 1
ATOM 648 O O . GLU A 1 80 ? -5.722 -4.548 39.867 1.00 66.44 80 GLU A O 1
ATOM 653 N N . GLU A 1 81 ? -4.986 -3.352 41.605 1.00 68.12 81 GLU A N 1
ATOM 654 C CA . GLU A 1 81 ? -6.316 -2.985 42.098 1.00 68.12 81 GLU A CA 1
ATOM 655 C C . GLU A 1 81 ? -7.011 -1.971 41.182 1.00 68.12 81 GLU A C 1
ATOM 657 O O . GLU A 1 81 ? -8.201 -2.114 40.889 1.00 68.12 81 GLU A O 1
ATOM 662 N N . THR A 1 82 ? -6.266 -0.995 40.659 1.00 66.81 82 THR A N 1
ATOM 663 C CA . THR A 1 82 ? -6.782 -0.003 39.707 1.00 66.81 82 THR A CA 1
ATOM 664 C C . THR A 1 82 ? -7.127 -0.661 38.376 1.00 66.81 82 THR A C 1
ATOM 666 O O . THR A 1 82 ? -8.181 -0.379 37.812 1.00 66.81 82 THR A O 1
ATOM 669 N N . ALA A 1 83 ? -6.295 -1.595 37.905 1.00 64.81 83 ALA A N 1
ATOM 670 C CA . ALA A 1 83 ? -6.571 -2.367 36.696 1.00 64.81 83 ALA A CA 1
ATOM 671 C C . ALA A 1 83 ? -7.860 -3.203 36.832 1.00 64.81 83 ALA A C 1
ATOM 673 O O . ALA A 1 83 ? -8.698 -3.205 35.929 1.00 64.81 83 ALA A O 1
ATOM 674 N N . LYS A 1 84 ? -8.072 -3.844 37.992 1.00 66.75 84 LYS A N 1
ATOM 675 C CA . LYS A 1 84 ? -9.311 -4.583 38.305 1.00 66.75 84 LYS A CA 1
ATOM 676 C C . LYS A 1 84 ? -10.534 -3.667 38.347 1.00 66.75 84 LYS A C 1
ATOM 678 O O . LYS A 1 84 ? -11.575 -4.010 37.789 1.00 66.75 84 LYS A O 1
ATOM 683 N N . ALA A 1 85 ? -10.414 -2.503 38.981 1.00 72.50 85 ALA A N 1
ATOM 684 C CA . ALA A 1 85 ? -11.497 -1.528 39.047 1.00 72.50 85 ALA A CA 1
ATOM 685 C C . ALA A 1 85 ? -11.830 -0.949 37.660 1.00 72.50 85 ALA A C 1
ATOM 687 O O . ALA A 1 85 ? -13.005 -0.814 37.323 1.00 72.50 85 ALA A O 1
ATOM 688 N N . PHE A 1 86 ? -10.814 -0.670 36.837 1.00 74.75 86 PHE A N 1
ATOM 689 C CA . PHE A 1 86 ? -10.973 -0.186 35.466 1.00 74.75 86 PHE A CA 1
ATOM 690 C C . PHE A 1 86 ? -11.668 -1.222 34.568 1.00 74.75 86 PHE A C 1
ATOM 692 O O . PHE A 1 86 ? -12.614 -0.896 33.852 1.00 74.75 86 PHE A O 1
ATOM 699 N N . ALA A 1 87 ? -11.261 -2.491 34.654 1.00 72.31 87 ALA A N 1
ATOM 700 C CA . ALA A 1 87 ? -11.906 -3.574 33.917 1.00 72.31 87 ALA A CA 1
ATOM 701 C C . ALA A 1 87 ? -13.383 -3.745 34.319 1.00 72.31 87 ALA A C 1
ATOM 703 O O . ALA A 1 87 ? -14.246 -3.900 33.453 1.00 72.31 87 ALA A O 1
ATOM 704 N N . ALA A 1 88 ? -13.689 -3.644 35.618 1.00 74.88 88 ALA A N 1
ATOM 705 C CA . ALA A 1 88 ? -15.055 -3.746 36.124 1.00 74.88 88 ALA A CA 1
ATOM 706 C C . ALA A 1 88 ? -15.963 -2.611 35.611 1.00 74.88 88 ALA A C 1
ATOM 708 O O . ALA A 1 88 ? -17.096 -2.872 35.203 1.00 74.88 88 ALA A O 1
ATOM 709 N N . ILE A 1 89 ? -15.483 -1.358 35.584 1.00 80.06 89 ILE A N 1
ATOM 710 C CA . ILE A 1 89 ? -16.278 -0.232 35.055 1.00 80.06 89 ILE A CA 1
ATOM 711 C C . ILE A 1 89 ? -16.463 -0.311 33.534 1.00 80.06 89 ILE A C 1
ATOM 713 O O . ILE A 1 89 ? -17.509 0.106 33.036 1.00 80.06 89 ILE A O 1
ATOM 717 N N . ALA A 1 90 ? -15.481 -0.845 32.801 1.00 76.81 90 ALA A N 1
ATOM 718 C CA . ALA A 1 90 ? -15.566 -1.024 31.354 1.00 76.81 90 ALA A CA 1
ATOM 719 C C . ALA A 1 90 ? -16.636 -2.061 30.993 1.00 76.81 90 ALA A C 1
ATOM 721 O O . ALA A 1 90 ? -17.508 -1.777 30.174 1.00 76.81 90 ALA A O 1
ATOM 722 N N . GLU A 1 91 ? -16.636 -3.205 31.683 1.00 76.31 91 GLU A N 1
ATOM 723 C CA . GLU A 1 91 ? -17.653 -4.248 31.512 1.00 76.31 91 GLU A CA 1
ATOM 724 C C . GLU A 1 91 ? -19.060 -3.745 31.850 1.00 76.31 91 GLU A C 1
ATOM 726 O O . GLU A 1 91 ? -20.007 -3.945 31.090 1.00 76.31 91 GLU A O 1
ATOM 731 N N . ALA A 1 92 ? -19.197 -3.030 32.969 1.00 82.75 92 ALA A N 1
ATOM 732 C CA . ALA A 1 92 ? -20.477 -2.467 33.372 1.00 82.75 92 ALA A CA 1
ATOM 733 C C . ALA A 1 92 ? -21.030 -1.487 32.323 1.00 82.75 92 ALA A C 1
ATOM 735 O O . ALA A 1 92 ? -22.233 -1.467 32.062 1.00 82.75 92 ALA A O 1
ATOM 736 N N . TYR A 1 93 ? -20.169 -0.681 31.696 1.00 81.38 93 TYR A N 1
ATOM 737 C CA . TYR A 1 93 ? -20.586 0.257 30.656 1.00 81.38 93 TYR A CA 1
ATOM 738 C C . TYR A 1 93 ? -20.931 -0.427 29.329 1.00 81.38 93 TYR A C 1
ATOM 740 O O . TYR A 1 93 ? -21.855 0.018 28.654 1.00 81.38 93 TYR A O 1
ATOM 748 N N . GLU A 1 94 ? -20.248 -1.508 28.962 1.00 77.69 94 GLU A N 1
ATOM 749 C CA . GLU A 1 94 ? -20.558 -2.284 27.756 1.00 77.69 94 GLU A CA 1
ATOM 750 C C . GLU A 1 94 ? -21.978 -2.867 27.818 1.00 77.69 94 GLU A C 1
ATOM 752 O O . GLU A 1 94 ? -22.785 -2.682 26.902 1.00 77.69 94 GLU A O 1
ATOM 757 N N . VAL A 1 95 ? -22.324 -3.465 28.961 1.00 78.75 95 VAL A N 1
ATOM 758 C CA . VAL A 1 95 ? -23.644 -4.062 29.193 1.00 78.75 95 VAL A CA 1
ATOM 759 C C . VAL A 1 95 ? -24.727 -2.992 29.358 1.00 78.75 95 VAL A C 1
ATOM 761 O O . VAL A 1 95 ? -25.791 -3.084 28.748 1.00 78.75 95 VAL A O 1
ATOM 764 N N . LEU A 1 96 ? -24.481 -1.951 30.163 1.00 81.62 96 LEU A N 1
ATOM 765 C CA . LEU A 1 96 ? -25.497 -0.933 30.472 1.00 81.62 96 LEU A CA 1
ATOM 766 C C . LEU A 1 96 ? -25.616 0.173 29.410 1.00 81.62 96 LEU A C 1
ATOM 768 O O . LEU A 1 96 ? -26.637 0.865 29.344 1.00 81.62 96 LEU A O 1
ATOM 772 N N . GLY A 1 97 ? -24.586 0.366 28.585 1.00 78.25 97 GLY A N 1
ATOM 773 C CA . GLY A 1 97 ? -24.527 1.389 27.542 1.00 78.25 97 GLY A CA 1
ATOM 774 C C . GLY A 1 97 ? -25.346 1.039 26.299 1.00 78.25 97 GLY A C 1
ATOM 775 O O . GLY A 1 97 ? -25.870 1.943 25.634 1.00 78.25 97 GLY A O 1
ATOM 776 N N . ASN A 1 98 ? -25.513 -0.253 26.001 1.00 78.50 98 ASN A N 1
ATOM 777 C CA . ASN A 1 98 ? -26.362 -0.730 24.913 1.00 78.50 98 ASN A CA 1
ATOM 778 C C . ASN A 1 98 ? -27.786 -1.043 25.425 1.00 78.50 98 ASN A C 1
ATOM 780 O O . ASN A 1 98 ? -27.944 -1.894 26.297 1.00 78.50 98 ASN A O 1
ATOM 784 N N . PRO A 1 99 ? -28.850 -0.426 24.869 1.00 75.12 99 PRO A N 1
ATOM 785 C CA . PRO A 1 99 ? -30.227 -0.674 25.305 1.00 75.12 99 PRO A CA 1
ATOM 786 C C . PRO A 1 99 ? -30.663 -2.145 25.234 1.00 75.12 99 PRO A C 1
ATOM 788 O O . PRO A 1 99 ? -31.437 -2.594 26.079 1.00 75.12 99 PRO A O 1
ATOM 791 N N . ARG A 1 100 ? -30.178 -2.901 24.237 1.00 73.94 100 ARG A N 1
ATOM 792 C CA . ARG A 1 100 ? -30.525 -4.322 24.067 1.00 73.94 100 ARG A CA 1
ATOM 793 C C . ARG A 1 100 ? -29.885 -5.189 25.150 1.00 73.94 100 ARG A C 1
ATOM 795 O O . ARG A 1 100 ? -30.563 -6.039 25.727 1.00 73.94 100 ARG A O 1
ATOM 802 N N . GLU A 1 101 ? -28.612 -4.943 25.446 1.00 76.19 101 GLU A N 1
ATOM 803 C CA . GLU A 1 101 ? -27.862 -5.677 26.471 1.00 76.19 101 GLU A CA 1
ATOM 804 C C . GLU A 1 101 ? -28.316 -5.298 27.881 1.00 76.19 101 GLU A C 1
ATOM 806 O O . GLU A 1 101 ? -28.542 -6.183 28.706 1.00 76.19 101 GLU A O 1
ATOM 811 N N . ARG A 1 102 ? -28.615 -4.017 28.122 1.00 80.88 102 ARG A N 1
ATOM 812 C CA . ARG A 1 102 ? -29.222 -3.551 29.372 1.00 80.88 102 ARG A CA 1
ATOM 813 C C . ARG A 1 102 ? -30.543 -4.262 29.659 1.00 80.88 102 ARG A C 1
ATOM 815 O O . ARG A 1 102 ? -30.722 -4.794 30.746 1.00 80.88 102 ARG A O 1
ATOM 822 N N . ALA A 1 103 ? -31.435 -4.368 28.673 1.00 76.00 103 ALA A N 1
ATOM 823 C CA . ALA A 1 103 ? -32.709 -5.071 28.844 1.00 76.00 103 ALA A CA 1
ATOM 824 C C . ALA A 1 103 ? -32.534 -6.580 29.113 1.00 76.00 103 ALA A C 1
ATOM 826 O O . ALA A 1 103 ? -33.321 -7.191 29.839 1.00 76.00 103 ALA A O 1
ATOM 827 N N . ARG A 1 104 ? -31.507 -7.215 28.530 1.00 73.62 104 ARG A N 1
ATOM 828 C CA . ARG A 1 104 ? -31.146 -8.610 28.836 1.00 73.62 104 ARG A CA 1
ATOM 829 C C . ARG A 1 104 ? -30.614 -8.752 30.258 1.00 73.62 104 ARG A C 1
ATOM 831 O O . ARG A 1 104 ? -31.018 -9.686 30.947 1.00 73.62 104 ARG A O 1
ATOM 838 N N . TYR A 1 105 ? -29.755 -7.834 30.684 1.00 76.00 105 TYR A N 1
ATOM 839 C CA . TYR A 1 105 ? -29.208 -7.797 32.033 1.00 76.00 105 TYR A CA 1
ATOM 840 C C . TYR A 1 105 ? -30.297 -7.572 33.085 1.00 76.00 105 TYR A C 1
ATOM 842 O O . TYR A 1 105 ? -30.398 -8.353 34.027 1.00 76.00 105 TYR A O 1
ATOM 850 N N . ASP A 1 106 ? -31.176 -6.592 32.876 1.00 80.06 106 ASP A N 1
ATOM 851 C CA . ASP A 1 106 ? -32.279 -6.278 33.788 1.00 80.06 106 ASP A CA 1
ATOM 852 C C . ASP A 1 106 ? -33.241 -7.471 33.941 1.00 80.06 106 ASP A C 1
ATOM 854 O O . ASP A 1 106 ? -33.680 -7.787 35.045 1.00 80.06 106 ASP A O 1
ATOM 858 N N . ARG A 1 107 ? -33.512 -8.206 32.854 1.00 72.69 107 ARG A N 1
ATOM 859 C CA . ARG A 1 107 ? -34.309 -9.445 32.891 1.00 72.69 107 ARG A CA 1
ATOM 860 C C . ARG A 1 107 ? -33.635 -10.561 33.693 1.00 72.69 107 ARG A C 1
ATOM 862 O O . ARG A 1 107 ? -34.309 -11.201 34.490 1.00 72.69 107 ARG A O 1
ATOM 869 N N . LYS A 1 108 ? -32.324 -10.771 33.521 1.00 70.88 108 LYS A N 1
ATOM 870 C CA . LYS A 1 108 ? -31.560 -11.739 34.329 1.00 70.88 108 LYS A CA 1
ATOM 871 C C . LYS A 1 108 ? -31.536 -11.346 35.805 1.00 70.88 108 LYS A C 1
ATOM 873 O O . LYS A 1 108 ? -31.615 -12.210 36.669 1.00 70.88 108 LYS A O 1
ATOM 878 N N . LEU A 1 109 ? -31.444 -10.048 36.096 1.00 72.69 109 LEU A N 1
ATOM 879 C CA . LEU A 1 109 ? -31.469 -9.526 37.459 1.00 72.69 109 LEU A CA 1
ATOM 880 C C . LEU A 1 109 ? -32.827 -9.786 38.132 1.00 72.69 109 LEU A C 1
ATOM 882 O O . LEU A 1 109 ? -32.864 -10.177 39.294 1.00 72.69 109 LEU A O 1
ATOM 886 N N . LEU A 1 110 ? -33.927 -9.622 37.392 1.00 67.88 110 LEU A N 1
ATOM 887 C CA . LEU A 1 110 ? -35.282 -9.948 37.849 1.00 67.88 110 LEU A CA 1
ATOM 888 C C . LEU A 1 110 ? -35.480 -11.457 38.062 1.00 67.88 110 LEU A C 1
ATOM 890 O O . LEU A 1 110 ? -36.059 -11.865 39.064 1.00 67.88 110 LEU A O 1
ATOM 894 N N . GLU A 1 111 ? -34.964 -12.290 37.157 1.00 60.81 111 GLU A N 1
ATOM 895 C CA . GLU A 1 111 ? -35.020 -13.755 37.264 1.00 60.81 111 GLU A CA 1
ATOM 896 C C . GLU A 1 111 ? -34.217 -14.274 38.468 1.00 60.81 111 GLU A C 1
ATOM 898 O O . GLU A 1 111 ? -34.701 -15.102 39.240 1.00 60.81 111 GLU A O 1
ATOM 903 N N . ALA A 1 112 ? -33.025 -13.715 38.696 1.00 61.88 112 ALA A N 1
ATOM 904 C CA . ALA A 1 112 ? -32.202 -14.012 39.866 1.00 61.88 112 ALA A CA 1
ATOM 905 C C . ALA A 1 112 ? -32.876 -13.590 41.184 1.00 61.88 112 ALA A C 1
ATOM 907 O O . ALA A 1 112 ? -32.721 -14.264 42.198 1.00 61.88 112 ALA A O 1
ATOM 908 N N . GLN A 1 113 ? -33.648 -12.498 41.178 1.00 60.31 113 GLN A N 1
ATOM 909 C CA . GLN A 1 113 ? -34.429 -12.059 42.340 1.00 60.31 113 GLN A CA 1
ATOM 910 C C . GLN A 1 113 ? -35.641 -12.957 42.617 1.00 60.31 113 GLN A C 1
ATOM 912 O O . GLN A 1 113 ? -36.035 -13.102 43.775 1.00 60.31 113 GLN A O 1
ATOM 917 N N . TYR A 1 114 ? -36.231 -13.552 41.576 1.00 58.91 114 TYR A N 1
ATOM 918 C CA . TYR A 1 114 ? -37.405 -14.417 41.689 1.00 58.91 114 TYR A CA 1
ATOM 919 C C . TYR A 1 114 ? -37.056 -15.828 42.202 1.00 58.91 114 TYR A C 1
ATOM 921 O O . TYR A 1 114 ? -37.809 -16.400 42.986 1.00 58.91 114 TYR A O 1
ATOM 929 N N . ASN A 1 115 ? -35.882 -16.361 41.848 1.00 56.69 115 ASN A N 1
ATOM 930 C CA . ASN A 1 115 ? -35.427 -17.718 42.202 1.00 56.69 115 ASN A CA 1
ATOM 931 C C . ASN A 1 115 ? -34.773 -17.835 43.598 1.00 56.69 115 ASN A C 1
ATOM 933 O O . ASN A 1 115 ? -33.846 -18.617 43.793 1.00 56.69 115 ASN A O 1
ATOM 937 N N . ASN A 1 116 ? -35.213 -17.044 44.578 1.00 52.56 116 ASN A N 1
ATOM 938 C CA . ASN A 1 116 ? -34.486 -16.843 45.833 1.00 52.56 116 ASN A CA 1
ATOM 939 C C . ASN A 1 116 ? -34.437 -18.108 46.726 1.00 52.56 116 ASN A C 1
ATOM 941 O O . ASN A 1 116 ? -35.333 -18.364 47.530 1.00 52.56 116 ASN A O 1
ATOM 945 N N . GLY A 1 117 ? -33.354 -18.877 46.598 1.00 45.25 117 GLY A N 1
ATOM 946 C CA . GLY A 1 117 ? -32.989 -19.991 47.468 1.00 45.25 117 GLY A CA 1
ATOM 947 C C . GLY A 1 117 ? -31.521 -20.373 47.272 1.00 45.25 117 GLY A C 1
ATOM 948 O O . GLY A 1 117 ? -31.205 -21.146 46.379 1.00 45.25 117 GLY A O 1
ATOM 949 N N . ASN A 1 118 ? -30.652 -19.846 48.141 1.00 45.00 118 ASN A N 1
ATOM 950 C CA . ASN A 1 118 ? -29.209 -20.109 48.253 1.00 45.00 118 ASN A CA 1
ATOM 951 C C . ASN A 1 118 ? -28.313 -19.694 47.071 1.00 45.00 118 ASN A C 1
ATOM 953 O O . ASN A 1 118 ? -28.224 -20.390 46.064 1.00 45.00 118 ASN A O 1
ATOM 957 N N . GLY A 1 119 ? -27.492 -18.658 47.271 1.00 47.09 119 GLY A N 1
ATOM 958 C CA . GLY A 1 119 ? -26.324 -18.449 46.413 1.00 47.09 119 GLY A CA 1
ATOM 959 C C . GLY A 1 119 ? -25.662 -17.087 46.541 1.00 47.09 119 GLY A C 1
ATOM 960 O O . GLY A 1 119 ? -25.559 -16.369 45.554 1.00 47.09 119 GLY A O 1
ATOM 961 N N . ASP A 1 120 ? -25.173 -16.762 47.736 1.00 44.59 120 ASP A N 1
ATOM 962 C CA . ASP A 1 120 ? -24.315 -15.607 48.054 1.00 44.59 120 ASP A CA 1
ATOM 963 C C . ASP A 1 120 ? -22.908 -15.693 47.405 1.00 44.59 120 ASP A C 1
ATOM 965 O O . ASP A 1 120 ? -21.905 -15.263 47.967 1.00 44.59 120 ASP A O 1
ATOM 969 N N . ASP A 1 121 ? -22.804 -16.268 46.205 1.00 48.06 121 ASP A N 1
ATOM 970 C CA . ASP A 1 121 ? -21.538 -16.540 45.525 1.00 48.06 121 ASP A CA 1
ATOM 971 C C . ASP A 1 121 ? -21.537 -15.851 44.153 1.00 48.06 121 ASP A C 1
ATOM 973 O O . ASP A 1 121 ? -21.508 -16.471 43.088 1.00 48.06 121 ASP A O 1
ATOM 977 N N . SER A 1 122 ? -21.594 -14.513 44.152 1.00 52.06 122 SER A N 1
ATOM 978 C CA . SER A 1 122 ? -21.308 -13.769 42.928 1.00 52.06 122 SER A CA 1
ATOM 979 C C . SER A 1 122 ? -19.860 -14.045 42.519 1.00 52.06 122 SER A C 1
ATOM 981 O O . SER A 1 122 ? -18.919 -13.616 43.189 1.00 52.06 122 SER A O 1
ATOM 983 N N . ILE A 1 123 ? -19.689 -14.742 41.390 1.00 47.34 123 ILE A N 1
ATOM 984 C CA . ILE A 1 123 ? -18.404 -15.110 40.759 1.00 47.34 123 ILE A CA 1
ATOM 985 C C . ILE A 1 123 ? -17.403 -13.938 40.723 1.00 47.34 123 ILE A C 1
ATOM 987 O O . ILE A 1 123 ? -16.192 -14.138 40.822 1.00 47.34 123 ILE A O 1
ATOM 991 N N . PHE A 1 124 ? -17.906 -12.703 40.642 1.00 41.28 124 PHE A N 1
ATOM 992 C CA . PHE A 1 124 ? -17.114 -11.476 40.593 1.00 41.28 124 PHE A CA 1
ATOM 993 C C . PHE A 1 124 ? -16.475 -11.055 41.932 1.00 41.28 124 PHE A C 1
ATOM 995 O O . PHE A 1 124 ? -15.424 -10.410 41.917 1.00 41.28 124 PHE A O 1
ATOM 1002 N N . THR A 1 125 ? -17.041 -11.443 43.081 1.00 47.44 125 THR A N 1
ATOM 1003 C CA . THR A 1 125 ? -16.575 -11.030 44.424 1.00 47.44 125 THR A CA 1
ATOM 1004 C C . THR A 1 125 ? -16.233 -12.172 45.366 1.00 47.44 125 THR A C 1
ATOM 1006 O O . THR A 1 125 ? -15.616 -11.920 46.401 1.00 47.44 125 THR A O 1
ATOM 1009 N N . SER A 1 126 ? -16.568 -13.414 45.008 1.00 57.84 126 SER A N 1
ATOM 1010 C CA . SER A 1 126 ? -16.261 -14.583 45.829 1.00 57.84 126 SER A CA 1
ATOM 1011 C C . SER A 1 126 ? -14.764 -14.649 46.167 1.00 57.84 126 SER A C 1
ATOM 1013 O O . SER A 1 126 ? -13.886 -14.568 45.292 1.00 57.84 126 SER A O 1
ATOM 1015 N N . SER A 1 127 ? -14.466 -14.749 47.465 1.00 58.59 127 SER A N 1
ATOM 1016 C CA . SER A 1 127 ? -13.105 -14.832 48.016 1.00 58.59 127 SER A CA 1
ATOM 1017 C C . SER A 1 127 ? -12.493 -16.232 47.862 1.00 58.59 127 SER A C 1
ATOM 1019 O O . SER A 1 127 ? -11.280 -16.407 48.067 1.00 58.59 127 SER A O 1
ATOM 1021 N N . ASN A 1 128 ? -13.307 -17.203 47.423 1.00 72.50 128 ASN A N 1
ATOM 1022 C CA . ASN A 1 128 ? -12.897 -18.567 47.124 1.00 72.50 128 ASN A CA 1
ATOM 1023 C C . ASN A 1 128 ? -11.705 -18.576 46.155 1.00 72.50 128 ASN A C 1
ATOM 1025 O O . ASN A 1 128 ? -11.665 -17.857 45.152 1.00 72.50 128 ASN A O 1
ATOM 1029 N N . SER A 1 129 ? -10.701 -19.402 46.459 1.00 67.94 129 SER A N 1
ATOM 1030 C CA . SER A 1 129 ? -9.476 -19.533 45.653 1.00 67.94 129 SER A CA 1
ATOM 1031 C C . SER A 1 129 ? -9.787 -19.906 44.199 1.00 67.94 129 SER A C 1
ATOM 1033 O O . SER A 1 129 ? -9.177 -19.372 43.272 1.00 67.94 129 SER A O 1
ATOM 1035 N N . HIS A 1 130 ? -10.795 -20.756 44.003 1.00 60.03 130 HIS A N 1
ATOM 1036 C CA . HIS A 1 130 ? -11.268 -21.183 42.693 1.00 60.03 130 HIS A CA 1
ATOM 1037 C C . HIS A 1 130 ? -11.929 -20.038 41.908 1.00 60.03 130 HIS A C 1
ATOM 1039 O O . HIS A 1 130 ? -11.657 -19.879 40.722 1.00 60.03 130 HIS A O 1
ATOM 1045 N N . ALA A 1 131 ? -12.711 -19.177 42.573 1.00 58.50 131 ALA A N 1
ATOM 1046 C CA . ALA A 1 131 ? -13.323 -17.998 41.956 1.00 58.50 131 ALA A CA 1
ATOM 1047 C C . ALA A 1 131 ? -12.285 -16.923 41.586 1.00 58.50 131 ALA A C 1
ATOM 1049 O O . ALA A 1 131 ? -12.425 -16.249 40.567 1.00 58.50 131 ALA A O 1
ATOM 1050 N N . ARG A 1 132 ? -11.202 -16.779 42.366 1.00 63.84 132 ARG A N 1
ATOM 1051 C CA . ARG A 1 132 ? -10.059 -15.914 42.010 1.00 63.84 132 ARG A CA 1
ATOM 1052 C C . ARG A 1 132 ? -9.329 -16.406 40.761 1.00 63.84 132 ARG A C 1
ATOM 1054 O O . ARG A 1 132 ? -9.094 -15.615 39.854 1.00 63.84 132 ARG A O 1
ATOM 1061 N N . ARG A 1 133 ? -9.030 -17.707 40.690 1.00 66.81 133 ARG A N 1
ATOM 1062 C CA . ARG A 1 133 ? -8.378 -18.321 39.523 1.00 66.81 133 ARG A CA 1
ATOM 1063 C C . ARG A 1 133 ? -9.250 -18.222 38.270 1.00 66.81 133 ARG A C 1
ATOM 1065 O O . ARG A 1 133 ? -8.749 -17.882 37.208 1.00 66.81 133 ARG A O 1
ATOM 1072 N N . TRP A 1 134 ? -10.553 -18.460 38.404 1.00 58.84 134 TRP A N 1
ATOM 1073 C CA . TRP A 1 134 ? -11.496 -18.364 37.290 1.00 58.84 134 TRP A CA 1
ATOM 1074 C C . TRP A 1 134 ? -11.622 -16.930 36.762 1.00 58.84 134 TRP A C 1
ATOM 1076 O O . TRP A 1 134 ? -11.575 -16.720 35.557 1.00 58.84 134 TRP A O 1
ATOM 1086 N N . ARG A 1 135 ? -11.672 -15.925 37.648 1.00 61.34 135 ARG A N 1
ATOM 1087 C CA . ARG A 1 135 ? -11.618 -14.510 37.245 1.00 61.34 135 ARG A CA 1
ATOM 1088 C C . ARG A 1 135 ? -10.339 -14.178 36.488 1.00 61.34 135 ARG A C 1
ATOM 1090 O O . ARG A 1 135 ? -10.413 -13.547 35.445 1.00 61.34 135 ARG A O 1
ATOM 1097 N N . GLN A 1 136 ? -9.187 -14.624 36.986 1.00 64.00 136 GLN A N 1
ATOM 1098 C CA . GLN A 1 136 ? -7.903 -14.401 36.323 1.00 64.00 136 GLN A CA 1
ATOM 1099 C C . GLN A 1 136 ? -7.869 -15.031 34.920 1.00 64.00 136 GLN A C 1
ATOM 1101 O O . GLN A 1 136 ? -7.479 -14.357 33.974 1.00 64.00 136 GLN A O 1
ATOM 1106 N N . LEU A 1 137 ? -8.400 -16.249 34.764 1.00 66.38 137 LEU A N 1
ATOM 1107 C CA . LEU A 1 137 ? -8.561 -16.907 33.461 1.00 66.38 137 LEU A CA 1
ATOM 1108 C C . LEU A 1 137 ? -9.511 -16.149 32.522 1.00 66.38 137 LEU A C 1
ATOM 1110 O O . LEU A 1 137 ? -9.227 -16.029 31.336 1.00 66.38 137 LEU A O 1
ATOM 1114 N N . VAL A 1 138 ? -10.628 -15.619 33.029 1.00 62.56 138 VAL A N 1
ATOM 1115 C CA . VAL A 1 138 ? -11.571 -14.816 32.230 1.00 62.56 138 VAL A CA 1
ATOM 1116 C C . VAL A 1 138 ? -10.942 -13.488 31.795 1.00 62.56 138 VAL A C 1
ATOM 1118 O O . VAL A 1 138 ? -11.114 -13.088 30.644 1.00 62.56 138 VAL A O 1
ATOM 1121 N N . TYR A 1 139 ? -10.179 -12.829 32.675 1.00 60.47 139 TYR A N 1
ATOM 1122 C CA . TYR A 1 139 ? -9.425 -11.621 32.331 1.00 60.47 139 TYR A CA 1
ATOM 1123 C C . TYR A 1 139 ? -8.372 -11.905 31.263 1.00 60.47 139 TYR A C 1
ATOM 1125 O O . TYR A 1 139 ? -8.318 -11.188 30.268 1.00 60.47 139 TYR A O 1
ATOM 1133 N N . GLU A 1 140 ? -7.580 -12.965 31.433 1.00 63.03 140 GLU A N 1
ATOM 1134 C CA . GLU A 1 140 ? -6.576 -13.373 30.450 1.00 63.03 140 GLU A CA 1
ATOM 1135 C C . GLU A 1 140 ? -7.219 -13.744 29.113 1.00 63.03 140 GLU A C 1
ATOM 1137 O O . GLU A 1 140 ? -6.750 -13.299 28.069 1.00 63.03 140 GLU A O 1
ATOM 1142 N N . HIS A 1 141 ? -8.319 -14.501 29.114 1.00 67.19 141 HIS A N 1
ATOM 1143 C CA . HIS A 1 141 ? -8.958 -14.924 27.874 1.00 67.19 141 HIS A CA 1
ATOM 1144 C C . HIS A 1 141 ? -9.552 -13.743 27.102 1.00 67.19 141 HIS A C 1
ATOM 1146 O O . HIS A 1 141 ? -9.321 -13.645 25.898 1.00 67.19 141 HIS A O 1
ATOM 1152 N N . ARG A 1 142 ? -10.242 -12.818 27.789 1.00 62.41 142 ARG A N 1
ATOM 1153 C CA . ARG A 1 142 ? -10.840 -11.633 27.156 1.00 62.41 142 ARG A CA 1
ATOM 1154 C C . ARG A 1 142 ? -9.778 -10.637 26.698 1.00 62.41 142 ARG A C 1
ATOM 1156 O O . ARG A 1 142 ? -9.889 -10.101 25.602 1.00 62.41 142 ARG A O 1
ATOM 1163 N N . TYR A 1 143 ? -8.725 -10.432 27.490 1.00 60.06 143 TYR A N 1
ATOM 1164 C CA . TYR A 1 143 ? -7.581 -9.616 27.084 1.00 60.06 143 TYR A CA 1
ATOM 1165 C C . TYR A 1 143 ? -6.906 -10.194 25.835 1.00 60.06 143 TYR A C 1
ATOM 1167 O O . TYR A 1 143 ? -6.721 -9.483 24.850 1.00 60.06 143 TYR A O 1
ATOM 1175 N N . ASN A 1 144 ? -6.621 -11.499 25.835 1.00 67.06 144 ASN A N 1
ATOM 1176 C CA . ASN A 1 144 ? -6.017 -12.179 24.693 1.00 67.06 144 ASN A CA 1
ATOM 1177 C C . ASN A 1 144 ? -6.924 -12.139 23.459 1.00 67.06 144 ASN A C 1
ATOM 1179 O O . ASN A 1 144 ? -6.429 -11.950 22.355 1.00 67.06 144 ASN A O 1
ATOM 1183 N N . GLU A 1 145 ? -8.240 -12.282 23.615 1.00 71.56 145 GLU A N 1
ATOM 1184 C CA . GLU A 1 145 ? -9.185 -12.193 22.501 1.00 71.56 145 GLU A CA 1
ATOM 1185 C C . GLU A 1 145 ? -9.216 -10.787 21.889 1.00 71.56 145 GLU A C 1
ATOM 1187 O O . GLU A 1 145 ? -9.115 -10.649 20.671 1.00 71.56 145 GLU A O 1
ATOM 1192 N N . ILE A 1 146 ? -9.283 -9.748 22.724 1.00 64.81 146 ILE A N 1
ATOM 1193 C CA . ILE A 1 146 ? -9.262 -8.345 22.293 1.00 64.81 146 ILE A CA 1
ATOM 1194 C C . ILE A 1 146 ? -7.949 -8.018 21.567 1.00 64.81 146 ILE A C 1
ATOM 1196 O O . ILE A 1 146 ? -7.974 -7.441 20.480 1.00 64.81 146 ILE A O 1
ATOM 1200 N N . ILE A 1 147 ? -6.804 -8.426 22.124 1.00 67.38 147 ILE A N 1
ATOM 1201 C CA . ILE A 1 147 ? -5.490 -8.231 21.497 1.00 67.38 147 ILE A CA 1
ATOM 1202 C C . ILE A 1 147 ? -5.392 -9.009 20.184 1.00 67.38 147 ILE A C 1
ATOM 1204 O O . ILE A 1 147 ? -4.961 -8.450 19.183 1.00 67.38 147 ILE A O 1
ATOM 1208 N N . ASN A 1 148 ? -5.826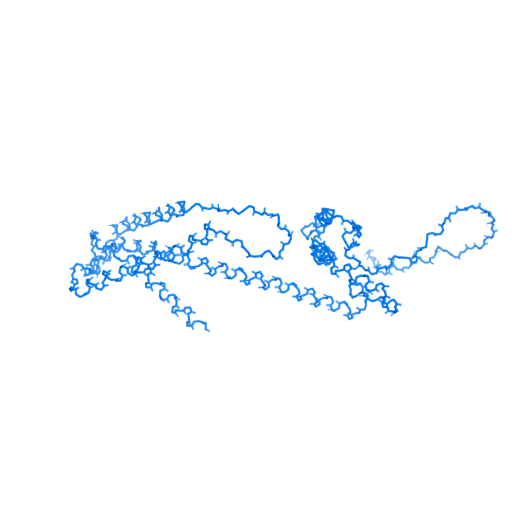 -10.270 20.146 1.00 69.38 148 ASN A N 1
ATOM 1209 C CA . ASN A 1 148 ? -5.784 -11.074 18.926 1.00 69.38 148 ASN A CA 1
ATOM 1210 C C . ASN A 1 148 ? -6.665 -10.483 17.821 1.00 69.38 148 ASN A C 1
ATOM 1212 O O . ASN A 1 148 ? -6.248 -10.476 16.663 1.00 69.38 148 ASN A O 1
ATOM 1216 N N . ARG A 1 149 ? -7.853 -9.962 18.162 1.00 74.19 149 ARG A N 1
ATOM 1217 C CA . ARG A 1 149 ? -8.730 -9.254 17.218 1.00 74.19 149 ARG A CA 1
ATOM 1218 C C . ARG A 1 149 ? -8.068 -7.975 16.705 1.00 74.19 149 ARG A C 1
ATOM 1220 O O . ARG A 1 149 ? -7.952 -7.825 15.493 1.00 74.19 149 ARG A O 1
ATOM 1227 N N . MET A 1 150 ? -7.530 -7.134 17.593 1.00 63.44 150 MET A N 1
ATOM 1228 C CA . MET A 1 150 ? -6.793 -5.922 17.202 1.00 63.44 150 MET A CA 1
ATOM 1229 C C . MET A 1 150 ? -5.597 -6.238 16.297 1.00 63.44 150 MET A C 1
ATOM 1231 O O . MET A 1 150 ? -5.453 -5.648 15.232 1.00 63.44 150 MET A O 1
ATOM 1235 N N . VAL A 1 151 ? -4.768 -7.218 16.662 1.00 74.69 151 VAL A N 1
ATOM 1236 C CA . VAL A 1 151 ? -3.603 -7.628 15.865 1.00 74.69 151 VAL A CA 1
ATOM 1237 C C . VAL A 1 151 ? -4.035 -8.202 14.512 1.00 74.69 151 VAL A C 1
ATOM 1239 O O . VAL A 1 151 ? -3.380 -7.958 13.500 1.00 74.69 151 VAL A O 1
ATOM 1242 N N . ALA A 1 152 ? -5.132 -8.962 14.453 1.00 75.38 152 ALA A N 1
ATOM 1243 C CA . ALA A 1 152 ? -5.666 -9.473 13.192 1.00 75.38 152 ALA A CA 1
ATOM 1244 C C . ALA A 1 152 ? -6.193 -8.345 12.291 1.00 75.38 152 ALA A C 1
ATOM 1246 O O . ALA A 1 152 ? -5.992 -8.390 11.076 1.00 75.38 152 ALA A O 1
ATOM 1247 N N . GLU A 1 153 ? -6.826 -7.326 12.868 1.00 74.31 153 GLU A N 1
ATOM 1248 C CA . GLU A 1 153 ? -7.279 -6.132 12.154 1.00 74.31 153 GLU A CA 1
ATOM 1249 C C . GLU A 1 153 ? -6.102 -5.296 11.643 1.00 74.31 153 GLU A C 1
ATOM 1251 O O . GLU A 1 153 ? -6.074 -4.955 10.461 1.00 74.31 153 GLU A O 1
ATOM 1256 N N . GLU A 1 154 ? -5.080 -5.053 12.467 1.00 68.06 154 GLU A N 1
ATOM 1257 C CA . GLU A 1 154 ? -3.850 -4.361 12.060 1.00 68.06 154 GLU A CA 1
ATOM 1258 C C . GLU A 1 154 ? -3.114 -5.109 10.942 1.00 68.06 154 GLU A C 1
ATOM 1260 O O . GLU A 1 154 ? -2.647 -4.500 9.975 1.00 68.06 154 GLU A O 1
ATOM 1265 N N . ARG A 1 155 ? -3.042 -6.444 11.019 1.00 73.94 155 ARG A N 1
ATOM 1266 C CA . ARG A 1 155 ? -2.470 -7.285 9.954 1.00 73.94 155 ARG A CA 1
ATOM 1267 C C . ARG A 1 155 ? -3.251 -7.173 8.649 1.00 73.94 155 ARG A C 1
ATOM 1269 O O . ARG A 1 155 ? -2.648 -7.117 7.582 1.00 73.94 155 ARG A O 1
ATOM 1276 N N . ARG A 1 156 ? -4.583 -7.109 8.709 1.00 75.06 156 ARG A N 1
ATOM 1277 C CA . ARG A 1 156 ? -5.417 -6.903 7.514 1.00 75.06 156 ARG A CA 1
ATOM 1278 C C . ARG A 1 156 ? -5.204 -5.511 6.938 1.00 75.06 156 ARG A C 1
ATOM 1280 O O . ARG A 1 156 ? -4.959 -5.387 5.745 1.00 75.06 156 ARG A O 1
ATOM 1287 N N . GLN A 1 157 ? -5.227 -4.477 7.776 1.00 70.94 157 GLN A N 1
ATOM 1288 C CA . GLN A 1 157 ? -4.995 -3.098 7.342 1.00 70.94 157 GLN A CA 1
ATOM 1289 C C . GLN A 1 157 ? -3.614 -2.932 6.698 1.00 70.94 157 GLN A C 1
ATOM 1291 O O . GLN A 1 157 ? -3.500 -2.328 5.632 1.00 70.94 157 GLN A O 1
ATOM 1296 N N . SER A 1 158 ? -2.571 -3.508 7.299 1.00 69.81 158 SER A N 1
ATOM 1297 C CA . SER A 1 158 ? -1.217 -3.477 6.738 1.00 69.81 158 SER A CA 1
ATOM 1298 C C . SER A 1 158 ? -1.102 -4.268 5.431 1.00 69.81 158 SER A C 1
ATOM 1300 O O . SER A 1 158 ? -0.504 -3.760 4.483 1.00 69.81 158 SER A O 1
ATOM 1302 N N . ALA A 1 159 ? -1.730 -5.442 5.322 1.00 78.25 159 ALA A N 1
ATOM 1303 C CA . ALA A 1 159 ? -1.758 -6.215 4.079 1.00 78.25 159 ALA A CA 1
ATOM 1304 C C . ALA A 1 159 ? -2.500 -5.484 2.943 1.00 78.25 159 ALA A C 1
ATOM 1306 O O . ALA A 1 159 ? -2.058 -5.506 1.794 1.00 78.25 159 ALA A O 1
ATOM 1307 N N . GLU A 1 160 ? -3.603 -4.793 3.241 1.00 74.94 160 GLU A N 1
ATOM 1308 C CA . GLU A 1 160 ? -4.327 -3.988 2.249 1.00 74.94 160 GLU A CA 1
ATOM 1309 C C . GLU A 1 160 ? -3.529 -2.747 1.819 1.00 74.94 160 GLU A C 1
ATOM 1311 O O . GLU A 1 160 ? -3.458 -2.441 0.628 1.00 74.94 160 GLU A O 1
ATOM 1316 N N . LEU A 1 161 ? -2.858 -2.061 2.753 1.00 75.19 161 LEU A N 1
ATOM 1317 C CA . LEU A 1 161 ? -1.960 -0.943 2.434 1.00 75.19 161 LEU A CA 1
ATOM 1318 C C . LEU A 1 161 ? -0.810 -1.379 1.520 1.00 75.19 161 LEU A C 1
ATOM 1320 O O . LEU A 1 161 ? -0.479 -0.682 0.556 1.00 75.19 161 LEU A O 1
ATOM 1324 N N . GLN A 1 162 ? -0.222 -2.547 1.784 1.00 80.44 162 GLN A N 1
ATOM 1325 C CA . GLN A 1 162 ? 0.859 -3.102 0.968 1.00 80.44 162 GLN A CA 1
ATOM 1326 C C . GLN A 1 162 ? 0.442 -3.305 -0.492 1.00 80.44 162 GLN A C 1
ATOM 1328 O O . GLN A 1 162 ? 1.230 -3.000 -1.387 1.00 80.44 162 GLN A O 1
ATOM 1333 N N . LYS A 1 163 ? -0.808 -3.710 -0.757 1.00 79.12 163 LYS A N 1
ATOM 1334 C CA . LYS A 1 163 ? -1.332 -3.872 -2.127 1.00 79.12 163 LYS A CA 1
ATOM 1335 C C . LYS A 1 163 ? -1.343 -2.575 -2.941 1.00 79.12 163 LYS A C 1
ATOM 1337 O O . LYS A 1 163 ? -1.382 -2.649 -4.167 1.00 79.12 163 LYS A O 1
ATOM 1342 N N . LEU A 1 164 ? -1.315 -1.409 -2.292 1.00 77.75 164 LEU A N 1
ATOM 1343 C CA . LEU A 1 164 ? -1.262 -0.103 -2.959 1.00 77.75 164 LEU A CA 1
ATOM 1344 C C . LEU A 1 164 ? 0.143 0.474 -3.012 1.00 77.75 164 LEU A C 1
ATOM 1346 O O . LEU A 1 164 ? 0.561 1.004 -4.041 1.00 77.75 164 LEU A O 1
ATOM 1350 N N . ILE A 1 165 ? 0.871 0.361 -1.903 1.00 84.88 165 ILE A N 1
ATOM 1351 C CA . ILE A 1 165 ? 2.228 0.888 -1.791 1.00 84.88 165 ILE A CA 1
ATOM 1352 C C . ILE A 1 165 ? 3.145 0.149 -2.762 1.00 84.88 165 ILE A C 1
ATOM 1354 O O . ILE A 1 165 ? 3.919 0.791 -3.464 1.00 84.88 165 ILE A O 1
ATOM 1358 N N . PHE A 1 166 ? 3.029 -1.177 -2.857 1.00 86.75 166 PHE A N 1
ATOM 1359 C CA . PHE A 1 166 ? 3.898 -1.988 -3.702 1.00 86.75 166 PHE A CA 1
ATOM 1360 C C . PHE A 1 166 ? 3.884 -1.564 -5.185 1.00 86.75 166 PHE A C 1
ATOM 1362 O O . PHE A 1 166 ? 4.949 -1.206 -5.692 1.00 86.75 166 PHE A O 1
ATOM 1369 N N . PRO A 1 167 ? 2.735 -1.509 -5.893 1.00 88.19 167 PRO A N 1
ATOM 1370 C CA . PRO A 1 167 ? 2.717 -1.078 -7.291 1.00 88.19 167 PRO A CA 1
ATOM 1371 C C . PRO A 1 167 ? 3.101 0.396 -7.465 1.00 88.19 167 PRO A C 1
ATOM 1373 O O . PRO A 1 167 ? 3.731 0.735 -8.463 1.00 88.19 167 PRO A O 1
ATOM 1376 N N . ALA A 1 168 ? 2.779 1.274 -6.507 1.00 89.31 168 ALA A N 1
ATOM 1377 C CA . ALA A 1 168 ? 3.174 2.682 -6.566 1.00 89.31 168 ALA A CA 1
ATOM 1378 C C . ALA A 1 168 ? 4.699 2.852 -6.454 1.00 89.31 168 ALA A C 1
ATOM 1380 O O . ALA A 1 168 ? 5.313 3.536 -7.272 1.00 89.31 168 ALA A O 1
ATOM 1381 N N . VAL A 1 169 ? 5.325 2.179 -5.485 1.00 91.31 169 VAL A N 1
ATOM 1382 C CA . VAL A 1 169 ? 6.783 2.167 -5.302 1.00 91.31 169 VAL A CA 1
ATOM 1383 C C . VAL A 1 169 ? 7.466 1.510 -6.497 1.00 91.31 169 VAL A C 1
ATOM 1385 O O . VAL A 1 169 ? 8.439 2.057 -7.010 1.00 91.31 169 VAL A O 1
ATOM 1388 N N . ALA A 1 170 ? 6.938 0.387 -6.990 1.00 92.69 170 ALA A N 1
ATOM 1389 C CA . ALA A 1 170 ? 7.456 -0.275 -8.182 1.00 92.69 170 ALA A CA 1
ATOM 1390 C C . ALA A 1 170 ? 7.385 0.639 -9.414 1.00 92.69 170 ALA A C 1
ATOM 1392 O O . ALA A 1 170 ? 8.327 0.666 -10.203 1.00 92.69 170 ALA A O 1
ATOM 1393 N N . LEU A 1 171 ? 6.316 1.428 -9.563 1.00 93.56 171 LEU A N 1
ATOM 1394 C CA . LEU A 1 171 ? 6.173 2.381 -10.664 1.00 93.56 171 LEU A CA 1
ATOM 1395 C C . LEU A 1 171 ? 7.206 3.509 -10.554 1.00 93.56 171 LEU A C 1
ATOM 1397 O O . LEU A 1 171 ? 7.910 3.795 -11.522 1.00 93.56 171 LEU A O 1
ATOM 1401 N N . ILE A 1 172 ? 7.355 4.102 -9.366 1.00 94.50 172 ILE A N 1
ATOM 1402 C CA . ILE A 1 172 ? 8.348 5.153 -9.098 1.00 94.50 172 ILE A CA 1
ATOM 1403 C C . ILE A 1 172 ? 9.766 4.637 -9.356 1.00 94.50 172 ILE A C 1
ATOM 1405 O O . ILE A 1 172 ? 10.527 5.274 -10.087 1.00 94.50 172 ILE A O 1
ATOM 1409 N N . LEU A 1 173 ? 10.110 3.464 -8.826 1.00 95.00 173 LEU A N 1
ATOM 1410 C CA . LEU A 1 173 ? 11.424 2.857 -9.009 1.00 95.00 173 LEU A CA 1
ATOM 1411 C C . LEU A 1 173 ? 11.672 2.473 -10.472 1.00 95.00 173 LEU A C 1
ATOM 1413 O O . LEU A 1 173 ? 12.763 2.689 -10.992 1.00 95.00 173 LEU A O 1
ATOM 1417 N N . SER A 1 174 ? 10.665 1.943 -11.164 1.00 94.44 174 SER A N 1
ATOM 1418 C CA . SER A 1 174 ? 10.811 1.581 -12.570 1.00 94.44 174 SER A CA 1
ATOM 1419 C C . SER A 1 174 ? 11.033 2.808 -13.454 1.00 94.44 174 SER A C 1
ATOM 1421 O O . SER A 1 174 ? 11.941 2.805 -14.282 1.00 94.44 174 SER A O 1
ATOM 1423 N N . THR A 1 175 ? 10.283 3.896 -13.236 1.00 94.31 175 THR A N 1
ATOM 1424 C CA . THR A 1 175 ? 10.514 5.159 -13.961 1.00 94.31 175 THR A CA 1
ATOM 1425 C C . THR A 1 175 ? 11.917 5.720 -13.725 1.00 94.31 175 THR A C 1
ATOM 1427 O O . THR A 1 175 ? 12.553 6.161 -14.683 1.00 94.31 175 THR A O 1
ATOM 1430 N N . PHE A 1 176 ? 12.434 5.630 -12.494 1.00 95.31 176 PHE A N 1
ATOM 1431 C CA . PHE A 1 176 ? 13.816 5.992 -12.174 1.00 95.31 176 PHE A CA 1
ATOM 1432 C C . PHE A 1 176 ? 14.823 5.150 -12.962 1.00 95.31 176 PHE A C 1
ATOM 1434 O O . PHE A 1 176 ? 15.690 5.693 -13.644 1.00 95.31 176 PHE A O 1
ATOM 1441 N N . LEU A 1 177 ? 14.705 3.820 -12.886 1.00 93.31 177 LEU A N 1
ATOM 1442 C CA . LEU A 1 177 ? 15.654 2.893 -13.507 1.00 93.31 177 LEU A CA 1
ATOM 1443 C C . LEU A 1 177 ? 15.671 3.025 -15.029 1.00 93.31 177 LEU A C 1
ATOM 1445 O O . LEU A 1 177 ? 16.732 2.962 -15.647 1.00 93.31 177 LEU A O 1
ATOM 1449 N N . VAL A 1 178 ? 14.508 3.248 -15.635 1.00 92.88 178 VAL A N 1
ATOM 1450 C CA . VAL A 1 178 ? 14.381 3.471 -17.076 1.00 92.88 178 VAL A CA 1
ATOM 1451 C C . VAL A 1 178 ? 15.023 4.798 -17.486 1.00 92.88 178 VAL A C 1
ATOM 1453 O O . VAL A 1 178 ? 15.745 4.836 -18.481 1.00 92.88 178 VAL A O 1
ATOM 1456 N N . ALA A 1 179 ? 14.821 5.870 -16.714 1.00 92.50 179 ALA A N 1
ATOM 1457 C CA . ALA A 1 179 ? 15.456 7.164 -16.963 1.00 92.50 179 ALA A CA 1
ATOM 1458 C C . ALA A 1 179 ? 16.984 7.119 -16.786 1.00 92.50 179 ALA A C 1
ATOM 1460 O O . ALA A 1 179 ? 17.716 7.740 -17.556 1.00 92.50 179 ALA A O 1
ATOM 1461 N N . TYR A 1 180 ? 17.452 6.355 -15.798 1.00 92.44 180 TYR A N 1
ATOM 1462 C CA . TYR A 1 180 ? 18.867 6.125 -15.526 1.00 92.44 180 TYR A CA 1
ATOM 1463 C C . TYR A 1 180 ? 19.539 5.305 -16.634 1.00 92.44 180 TYR A C 1
ATOM 1465 O O . TYR A 1 180 ? 20.553 5.722 -17.187 1.00 92.44 180 TYR A O 1
ATOM 1473 N N . GLY A 1 181 ? 18.965 4.146 -16.971 1.00 88.62 181 GLY A N 1
ATOM 1474 C CA . GLY A 1 181 ? 19.567 3.194 -17.902 1.00 88.62 181 GLY A CA 1
ATOM 1475 C C . GLY A 1 181 ? 19.366 3.543 -19.372 1.00 88.62 181 GLY A C 1
ATOM 1476 O O . GLY A 1 181 ? 20.208 3.183 -20.186 1.00 88.62 181 GLY A O 1
ATOM 1477 N N . LYS A 1 182 ? 18.275 4.238 -19.726 1.00 90.50 182 LYS A N 1
ATOM 1478 C CA . LYS A 1 182 ? 17.897 4.551 -21.117 1.00 90.50 182 LYS A CA 1
ATOM 1479 C C . LYS A 1 182 ? 17.954 3.297 -22.017 1.00 90.50 182 LYS A C 1
ATOM 1481 O O . LYS A 1 182 ? 18.754 3.234 -22.955 1.00 90.50 182 LYS A O 1
ATOM 1486 N N . PRO A 1 183 ? 17.163 2.252 -21.707 1.00 89.00 183 PRO A N 1
ATOM 1487 C CA . PRO A 1 183 ? 17.137 1.041 -22.520 1.00 89.00 183 PRO A CA 1
ATOM 1488 C C . PRO A 1 183 ? 16.593 1.340 -23.926 1.00 89.00 183 PRO A C 1
ATOM 1490 O O . PRO A 1 183 ? 15.627 2.091 -24.059 1.00 89.00 183 PRO A O 1
ATOM 1493 N N . HIS A 1 184 ? 17.199 0.744 -24.959 1.00 86.62 184 HIS A N 1
ATOM 1494 C CA . HIS A 1 184 ? 16.809 0.927 -26.370 1.00 86.62 184 HIS A CA 1
ATOM 1495 C C . HIS A 1 184 ? 16.491 -0.400 -27.099 1.00 86.62 184 HIS A C 1
ATOM 1497 O O . HIS A 1 184 ? 16.763 -0.575 -28.290 1.00 86.62 184 HIS A O 1
ATOM 1503 N N . TYR A 1 185 ? 15.948 -1.384 -26.377 1.00 80.12 185 TYR A N 1
ATOM 1504 C CA . TYR A 1 185 ? 15.713 -2.730 -26.909 1.00 80.12 185 TYR A CA 1
ATOM 1505 C C . TYR A 1 185 ? 14.595 -2.782 -27.965 1.00 80.12 185 TYR A C 1
ATOM 1507 O O . TYR A 1 185 ? 14.604 -3.660 -28.830 1.00 80.12 185 TYR A O 1
ATOM 1515 N N . PHE A 1 186 ? 13.631 -1.858 -27.930 1.00 79.94 186 PHE A N 1
ATOM 1516 C CA . PHE A 1 186 ? 12.449 -1.931 -28.787 1.00 79.94 186 PHE A CA 1
ATOM 1517 C C . PHE A 1 186 ? 12.779 -1.642 -30.254 1.00 79.94 186 PHE A C 1
ATOM 1519 O O . PHE A 1 186 ? 12.302 -2.361 -31.131 1.00 79.94 186 PHE A O 1
ATOM 1526 N N . LEU A 1 187 ? 13.614 -0.642 -30.552 1.00 75.19 187 LEU A N 1
ATOM 1527 C CA . LEU A 1 187 ? 13.948 -0.262 -31.932 1.00 75.19 187 LEU A CA 1
ATOM 1528 C C . LEU A 1 187 ? 14.560 -1.413 -32.749 1.00 75.19 187 LEU A C 1
ATOM 1530 O O . LEU A 1 187 ? 14.109 -1.668 -33.873 1.00 75.19 187 LEU A O 1
ATOM 1534 N N . ASN A 1 188 ? 15.507 -2.146 -32.159 1.00 80.81 188 ASN A N 1
ATOM 1535 C CA . ASN A 1 188 ? 16.253 -3.228 -32.813 1.00 80.81 188 ASN A CA 1
ATOM 1536 C C . ASN A 1 188 ? 15.530 -4.587 -32.783 1.00 80.81 188 ASN A C 1
ATOM 1538 O O . ASN A 1 188 ? 16.005 -5.556 -33.376 1.00 80.81 188 ASN A O 1
ATOM 1542 N N . ALA A 1 189 ? 14.387 -4.680 -32.099 1.00 85.94 189 ALA A N 1
ATOM 1543 C CA . ALA A 1 189 ? 13.660 -5.930 -31.954 1.00 85.94 189 ALA A CA 1
ATOM 1544 C C . ALA A 1 189 ? 12.905 -6.337 -33.242 1.00 85.94 189 ALA A C 1
ATOM 1546 O O . ALA A 1 189 ? 12.376 -5.477 -33.963 1.00 85.94 189 ALA A O 1
ATOM 1547 N N . PRO A 1 190 ? 12.782 -7.651 -33.521 1.00 92.69 190 PRO A N 1
ATOM 1548 C CA . PRO A 1 190 ? 11.920 -8.165 -34.581 1.00 92.69 190 PRO A CA 1
ATOM 1549 C C . PRO A 1 190 ? 10.452 -7.788 -34.339 1.00 92.69 190 PRO A C 1
ATOM 1551 O O . PRO A 1 190 ? 10.015 -7.600 -33.201 1.00 92.69 190 PRO A O 1
ATOM 1554 N N . VAL A 1 191 ? 9.665 -7.728 -35.419 1.00 92.50 191 VAL A N 1
ATOM 1555 C CA . VAL A 1 191 ? 8.252 -7.294 -35.398 1.00 92.50 191 VAL A CA 1
ATOM 1556 C C . VAL A 1 191 ? 7.420 -8.067 -34.370 1.00 92.50 191 VAL A C 1
ATOM 1558 O O . VAL A 1 191 ? 6.630 -7.468 -33.648 1.00 92.50 191 VAL A O 1
ATOM 1561 N N . ILE A 1 192 ? 7.651 -9.376 -34.244 1.00 92.69 192 ILE A N 1
ATOM 1562 C CA . ILE A 1 192 ? 6.955 -10.238 -33.278 1.00 92.69 192 ILE A CA 1
ATOM 1563 C C . ILE A 1 192 ? 7.158 -9.729 -31.843 1.00 92.69 192 ILE A C 1
ATOM 1565 O O . ILE A 1 192 ? 6.195 -9.576 -31.098 1.00 92.69 192 ILE A O 1
ATOM 1569 N N . ILE A 1 193 ? 8.396 -9.402 -31.465 1.00 89.50 193 ILE A N 1
ATOM 1570 C CA . ILE A 1 193 ? 8.716 -8.919 -30.115 1.00 89.50 193 ILE A CA 1
ATOM 1571 C C . ILE A 1 193 ? 8.102 -7.536 -29.874 1.00 89.50 193 ILE A C 1
ATOM 1573 O O . ILE A 1 193 ? 7.587 -7.281 -28.789 1.00 89.50 193 ILE A O 1
ATOM 1577 N N . LYS A 1 194 ? 8.075 -6.662 -30.887 1.00 89.75 194 LYS A N 1
ATOM 1578 C CA . LYS A 1 194 ? 7.413 -5.350 -30.785 1.00 89.75 194 LYS A CA 1
ATOM 1579 C C . LYS A 1 194 ? 5.923 -5.492 -30.471 1.00 89.75 194 LYS A C 1
ATOM 1581 O O . LYS A 1 194 ? 5.429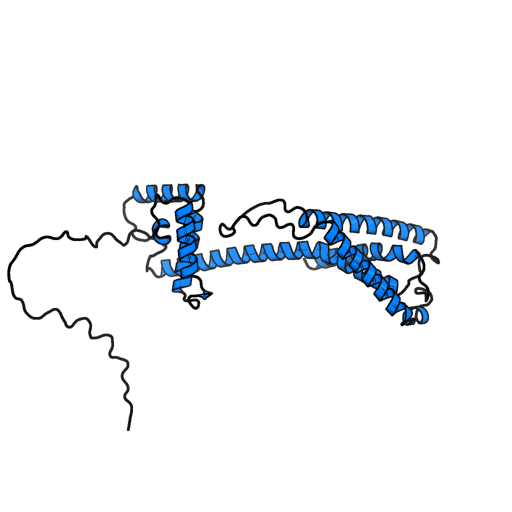 -4.810 -29.577 1.00 89.75 194 LYS A O 1
ATOM 1586 N N . ILE A 1 195 ? 5.230 -6.409 -31.153 1.00 93.12 195 ILE A N 1
ATOM 1587 C CA . ILE A 1 195 ? 3.812 -6.708 -30.892 1.00 93.12 195 ILE A CA 1
ATOM 1588 C C . ILE A 1 195 ? 3.625 -7.188 -29.446 1.00 93.12 195 ILE A C 1
ATOM 1590 O O . ILE A 1 195 ? 2.739 -6.696 -28.748 1.00 93.12 195 ILE A O 1
ATOM 1594 N N . VAL A 1 196 ? 4.490 -8.090 -28.971 1.00 92.69 196 VAL A N 1
ATOM 1595 C CA . VAL A 1 196 ? 4.446 -8.593 -27.587 1.00 92.69 196 VAL A CA 1
ATOM 1596 C C . VAL A 1 196 ? 4.654 -7.466 -26.573 1.00 92.69 196 VAL A C 1
ATOM 1598 O O . VAL A 1 196 ? 3.896 -7.374 -25.613 1.00 92.69 196 VAL A O 1
ATOM 1601 N N . ILE A 1 197 ? 5.629 -6.578 -26.784 1.00 91.31 197 ILE A N 1
ATOM 1602 C CA . ILE A 1 197 ? 5.894 -5.447 -25.878 1.00 91.31 197 ILE A CA 1
ATOM 1603 C C . ILE A 1 197 ? 4.691 -4.503 -25.813 1.00 91.31 197 ILE A C 1
ATOM 1605 O O . ILE A 1 197 ? 4.288 -4.109 -24.722 1.00 91.31 197 ILE A O 1
ATOM 1609 N N . VAL A 1 198 ? 4.080 -4.175 -26.955 1.00 92.75 198 VAL A N 1
ATOM 1610 C CA . VAL A 1 198 ? 2.879 -3.324 -26.995 1.00 92.75 198 VAL A CA 1
ATOM 1611 C C . VAL A 1 198 ? 1.714 -3.984 -26.254 1.00 92.75 198 VAL A C 1
ATOM 1613 O O . VAL A 1 198 ? 1.010 -3.317 -25.494 1.00 92.75 198 VAL A O 1
ATOM 1616 N N . PHE A 1 199 ? 1.536 -5.296 -26.414 1.00 94.75 199 PHE A N 1
ATOM 1617 C CA . PHE A 1 199 ? 0.522 -6.048 -25.680 1.00 94.75 199 PHE A CA 1
ATOM 1618 C C . PHE A 1 199 ? 0.781 -6.044 -24.164 1.00 94.75 199 PHE A C 1
ATOM 1620 O O . PHE A 1 199 ? -0.122 -5.733 -23.388 1.00 94.75 199 PHE A O 1
ATOM 1627 N N . LEU A 1 200 ? 2.018 -6.317 -23.732 1.00 93.88 200 LEU A N 1
ATOM 1628 C CA . LEU A 1 200 ? 2.412 -6.279 -22.318 1.00 93.88 200 LEU A CA 1
ATOM 1629 C C . LEU A 1 200 ? 2.256 -4.880 -21.718 1.00 93.88 200 LEU A C 1
ATOM 1631 O O . LEU A 1 200 ? 1.865 -4.750 -20.563 1.00 93.88 200 LEU A O 1
ATOM 1635 N N . PHE A 1 201 ? 2.529 -3.833 -22.493 1.00 94.19 201 PHE A N 1
ATOM 1636 C CA . PHE A 1 201 ? 2.313 -2.455 -22.072 1.00 94.19 201 PHE A CA 1
ATOM 1637 C C . PHE A 1 201 ? 0.830 -2.158 -21.837 1.00 94.19 201 PHE A C 1
ATOM 1639 O O . PHE A 1 201 ? 0.479 -1.617 -20.789 1.00 94.19 201 PHE A O 1
ATOM 1646 N N . ALA A 1 202 ? -0.047 -2.553 -22.766 1.00 95.56 202 ALA A N 1
ATOM 1647 C CA . ALA A 1 202 ? -1.490 -2.393 -22.601 1.00 95.56 202 ALA A CA 1
ATOM 1648 C C . ALA A 1 202 ? -2.007 -3.168 -21.375 1.00 95.56 202 ALA A C 1
ATOM 1650 O O . ALA A 1 202 ? -2.763 -2.618 -20.571 1.00 95.56 202 ALA A O 1
ATOM 1651 N N . ALA A 1 203 ? -1.541 -4.407 -21.188 1.00 95.06 203 ALA A N 1
ATOM 1652 C CA . ALA A 1 203 ? -1.847 -5.212 -20.008 1.00 95.06 203 ALA A CA 1
ATOM 1653 C C . ALA A 1 203 ? -1.343 -4.549 -18.714 1.00 95.06 203 ALA A C 1
ATOM 1655 O O . ALA A 1 203 ? -2.087 -4.462 -17.738 1.00 95.06 203 ALA A O 1
ATOM 1656 N N . GLY A 1 204 ? -0.121 -4.009 -18.721 1.00 92.69 204 GLY A N 1
ATOM 1657 C CA . GLY A 1 204 ? 0.466 -3.294 -17.589 1.00 92.69 204 GLY A CA 1
ATOM 1658 C C . GLY A 1 204 ? -0.308 -2.028 -17.218 1.00 92.69 204 GLY A C 1
ATOM 1659 O O . GLY A 1 204 ? -0.566 -1.792 -16.039 1.00 92.69 204 GLY A O 1
ATOM 1660 N N . ILE A 1 205 ? -0.752 -1.240 -18.203 1.00 93.69 205 ILE A N 1
ATOM 1661 C CA . ILE A 1 205 ? -1.617 -0.074 -17.959 1.00 93.69 205 ILE A CA 1
ATOM 1662 C C . ILE A 1 205 ? -2.947 -0.506 -17.343 1.00 93.69 205 ILE A C 1
ATOM 1664 O O . ILE A 1 205 ? -3.376 0.087 -16.354 1.00 93.69 205 ILE A O 1
ATOM 1668 N N . PHE A 1 206 ? -3.594 -1.530 -17.903 1.00 94.31 206 PHE A N 1
ATOM 1669 C CA . PHE A 1 206 ? -4.860 -2.037 -17.376 1.00 94.31 206 PHE A CA 1
ATOM 1670 C C . PHE A 1 206 ? -4.710 -2.533 -15.930 1.00 94.31 206 PHE A C 1
ATOM 1672 O O . PHE A 1 206 ? -5.533 -2.211 -15.073 1.00 94.31 206 PHE A O 1
ATOM 1679 N N . HIS A 1 207 ? -3.616 -3.243 -15.643 1.00 91.31 207 HIS A N 1
ATOM 1680 C CA . HIS A 1 207 ? -3.267 -3.727 -14.309 1.00 91.31 207 HIS A CA 1
ATOM 1681 C C . HIS A 1 207 ? -3.087 -2.586 -13.304 1.00 91.31 207 HIS A C 1
ATOM 1683 O O . HIS A 1 207 ? -3.719 -2.576 -12.246 1.00 91.31 207 HIS A O 1
ATOM 1689 N N . ILE A 1 208 ? -2.273 -1.584 -13.655 1.00 89.88 208 ILE A N 1
ATOM 1690 C CA . ILE A 1 208 ? -2.041 -0.403 -12.816 1.00 89.88 208 ILE A CA 1
ATOM 1691 C C . ILE A 1 208 ? -3.347 0.356 -12.583 1.00 89.88 208 ILE A C 1
ATOM 1693 O O . ILE A 1 208 ? -3.644 0.720 -11.448 1.00 89.88 208 ILE A O 1
ATOM 1697 N N . TYR A 1 209 ? -4.149 0.567 -13.629 1.00 90.25 209 TYR A N 1
ATOM 1698 C CA . TYR A 1 209 ? -5.437 1.243 -13.511 1.00 90.25 209 TYR A CA 1
ATOM 1699 C C . TYR A 1 209 ? -6.376 0.508 -12.546 1.00 90.25 209 TYR A C 1
ATOM 1701 O O . TYR A 1 209 ? -6.954 1.139 -11.662 1.00 90.25 209 TYR A O 1
ATOM 1709 N N . GLY A 1 210 ? -6.483 -0.820 -12.663 1.00 88.69 210 GLY A N 1
ATOM 1710 C CA . GLY A 1 210 ? -7.279 -1.645 -11.754 1.00 88.69 210 GLY A CA 1
ATOM 1711 C C . GLY A 1 210 ? -6.814 -1.532 -10.299 1.00 88.69 210 GLY A C 1
ATOM 1712 O O . GLY A 1 210 ? -7.629 -1.274 -9.414 1.00 88.69 210 GLY A O 1
ATOM 1713 N N . ARG A 1 211 ? -5.500 -1.646 -10.060 1.00 86.00 211 ARG A N 1
ATOM 1714 C CA . ARG A 1 211 ? -4.884 -1.520 -8.725 1.00 86.00 211 ARG A CA 1
ATOM 1715 C C . ARG A 1 211 ? -5.110 -0.143 -8.103 1.00 86.00 211 ARG A C 1
ATOM 1717 O O . ARG A 1 211 ? -5.551 -0.044 -6.960 1.00 86.00 211 ARG A O 1
ATOM 1724 N N . ILE A 1 212 ? -4.828 0.919 -8.857 1.00 84.06 212 ILE A N 1
ATOM 1725 C CA . ILE A 1 212 ? -4.995 2.303 -8.405 1.00 84.06 212 ILE A CA 1
ATOM 1726 C C . ILE A 1 212 ? -6.470 2.573 -8.101 1.00 84.06 212 ILE A C 1
ATOM 1728 O O . ILE A 1 212 ? -6.777 3.101 -7.037 1.00 84.06 212 ILE A O 1
ATOM 1732 N N . ARG A 1 213 ? -7.394 2.160 -8.976 1.00 84.69 213 ARG A N 1
ATOM 1733 C CA . ARG A 1 213 ? -8.835 2.341 -8.765 1.00 84.69 213 ARG A CA 1
ATOM 1734 C C . ARG A 1 213 ? -9.325 1.656 -7.491 1.00 84.69 213 ARG A C 1
ATOM 1736 O O . ARG A 1 213 ? -9.967 2.314 -6.683 1.00 84.69 213 ARG A O 1
ATOM 1743 N N . GLN A 1 214 ? -8.971 0.387 -7.283 1.00 81.88 214 GLN A N 1
ATOM 1744 C CA . GLN A 1 214 ? -9.321 -0.348 -6.060 1.00 81.88 214 GLN A CA 1
ATOM 1745 C C . GLN A 1 214 ? -8.800 0.356 -4.801 1.00 81.88 214 GLN A C 1
ATOM 1747 O O . GLN A 1 214 ? -9.512 0.461 -3.805 1.00 81.88 214 GLN A O 1
ATOM 1752 N N . GLY A 1 215 ? -7.576 0.887 -4.861 1.00 75.12 215 GLY A N 1
ATOM 1753 C CA . GLY A 1 215 ? -7.013 1.663 -3.763 1.00 75.12 215 GLY A CA 1
ATOM 1754 C C . GLY A 1 215 ? -7.743 2.969 -3.510 1.00 75.12 215 GLY A C 1
ATOM 1755 O O . GLY A 1 215 ? -8.124 3.264 -2.382 1.00 75.12 215 GLY A O 1
ATOM 1756 N N . LEU A 1 216 ? -7.980 3.753 -4.556 1.00 75.56 216 LEU A N 1
ATOM 1757 C CA . LEU A 1 216 ? -8.706 5.008 -4.421 1.00 75.56 216 LEU A CA 1
ATOM 1758 C C . LEU A 1 216 ? -10.133 4.790 -3.930 1.00 75.56 216 LEU A C 1
ATOM 1760 O O . LEU A 1 216 ? -10.579 5.581 -3.111 1.00 75.56 216 LEU A O 1
ATOM 1764 N N . ASP A 1 217 ? -10.840 3.751 -4.368 1.00 74.44 217 ASP A N 1
ATOM 1765 C CA . ASP A 1 217 ? -12.194 3.475 -3.885 1.00 74.44 217 ASP A CA 1
ATOM 1766 C C . ASP A 1 217 ? -12.193 3.220 -2.367 1.00 74.44 217 ASP A C 1
ATOM 1768 O O . ASP A 1 217 ? -12.984 3.839 -1.665 1.00 74.44 217 ASP A O 1
ATOM 1772 N N . ARG A 1 218 ? -11.220 2.467 -1.833 1.00 69.12 218 ARG A N 1
ATOM 1773 C CA . ARG A 1 218 ? -11.109 2.186 -0.388 1.00 69.12 218 ARG A CA 1
AT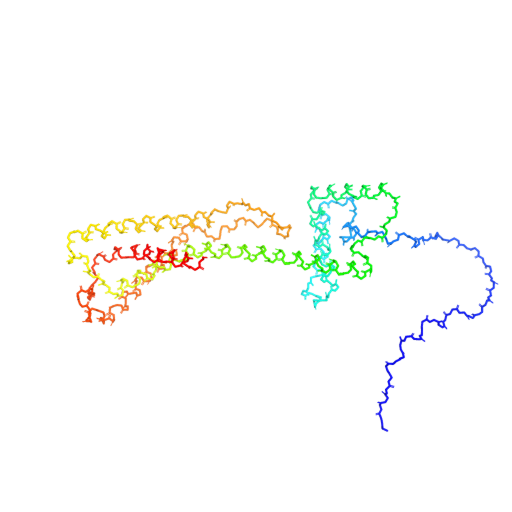OM 1774 C C . ARG A 1 218 ? -10.636 3.368 0.467 1.00 69.12 218 ARG A C 1
ATOM 1776 O O . ARG A 1 218 ? -11.047 3.489 1.612 1.00 69.12 218 ARG A O 1
ATOM 1783 N N . PHE A 1 219 ? -9.735 4.204 -0.048 1.00 66.75 219 PHE A N 1
ATOM 1784 C CA . PHE A 1 219 ? -9.177 5.342 0.704 1.00 66.75 219 PHE A CA 1
ATOM 1785 C C . PHE A 1 219 ? -9.948 6.655 0.498 1.00 66.75 219 PHE A C 1
ATOM 1787 O O . PHE A 1 219 ? -9.726 7.612 1.240 1.00 66.75 219 PHE A O 1
ATOM 1794 N N . THR A 1 220 ? -10.826 6.717 -0.510 1.00 64.31 220 THR A N 1
ATOM 1795 C CA . THR A 1 220 ? -11.707 7.872 -0.772 1.00 64.31 220 THR A CA 1
ATOM 1796 C C . THR A 1 220 ? -13.113 7.651 -0.216 1.00 64.31 220 THR A C 1
ATOM 1798 O O . THR A 1 220 ? -13.740 8.621 0.205 1.00 64.31 220 THR A O 1
ATOM 1801 N N . TYR A 1 221 ? -13.606 6.408 -0.229 1.00 57.25 221 TYR A N 1
ATOM 1802 C CA . TYR A 1 221 ? -14.911 6.038 0.308 1.00 57.25 221 TYR A CA 1
ATOM 1803 C C . TYR A 1 221 ? -14.706 5.064 1.465 1.00 57.25 221 TYR A C 1
ATOM 1805 O O . TYR A 1 221 ? -14.366 3.898 1.268 1.00 57.25 221 TYR A O 1
ATOM 1813 N N . ASP A 1 222 ? -14.877 5.575 2.680 1.00 54.12 222 ASP A N 1
ATOM 1814 C CA . ASP A 1 222 ? -15.069 4.739 3.858 1.00 54.12 222 ASP A CA 1
ATOM 1815 C C . ASP A 1 222 ? -16.562 4.382 3.869 1.00 54.12 222 ASP A C 1
ATOM 1817 O O . ASP A 1 222 ? -17.388 5.171 4.323 1.00 54.12 222 ASP A O 1
ATOM 1821 N N . ASP A 1 223 ? -16.932 3.257 3.250 1.00 52.34 223 ASP A N 1
ATOM 1822 C CA . ASP A 1 223 ? -18.235 2.655 3.533 1.00 52.34 223 ASP A CA 1
ATOM 1823 C C . ASP A 1 223 ? -18.105 1.992 4.908 1.00 52.34 223 ASP A C 1
ATOM 1825 O O . ASP A 1 223 ? -17.429 0.970 5.073 1.00 52.34 223 ASP A O 1
ATOM 1829 N N . ASP A 1 224 ? -18.694 2.671 5.891 1.00 57.81 224 ASP A N 1
ATOM 1830 C CA . ASP A 1 224 ? -18.936 2.222 7.256 1.00 57.81 224 ASP A CA 1
ATOM 1831 C C . ASP A 1 224 ? -19.320 0.735 7.322 1.00 57.81 224 ASP A C 1
ATOM 1833 O O . ASP A 1 224 ? -20.199 0.319 6.573 1.00 57.81 224 ASP A O 1
ATOM 1837 N N . GLU A 1 225 ? -18.721 -0.024 8.258 1.00 49.91 225 GLU A N 1
ATOM 1838 C CA . GLU A 1 225 ? -19.318 -1.143 9.032 1.00 49.91 225 GLU A CA 1
ATOM 1839 C C . GLU A 1 225 ? -18.198 -1.911 9.790 1.00 49.91 225 GLU A C 1
ATOM 1841 O O . GLU A 1 225 ? -17.194 -2.280 9.192 1.00 49.91 225 GLU A O 1
ATOM 1846 N N . ILE A 1 226 ? -18.203 -2.214 11.099 1.00 44.44 226 ILE A N 1
ATOM 1847 C CA . ILE A 1 226 ? -19.189 -2.218 12.194 1.00 44.44 226 ILE A CA 1
ATOM 1848 C C . ILE A 1 226 ? -18.422 -1.889 13.491 1.00 44.44 226 ILE A C 1
ATOM 1850 O O . ILE A 1 226 ? -17.339 -2.417 13.736 1.00 44.44 226 ILE A O 1
ATOM 1854 N N . HIS A 1 227 ? -18.983 -1.028 14.337 1.00 44.09 227 HIS A N 1
ATOM 1855 C CA . HIS A 1 227 ? -18.430 -0.685 15.648 1.00 44.09 227 HIS A CA 1
ATOM 1856 C C . HIS A 1 227 ? -18.391 -1.883 16.613 1.00 44.09 227 HIS A C 1
ATOM 1858 O O . HIS A 1 227 ? -19.451 -2.419 16.929 1.00 44.09 227 HIS A O 1
ATOM 1864 N N . ASP A 1 228 ? -17.221 -2.184 17.189 1.00 50.75 228 ASP A N 1
ATOM 1865 C CA . ASP A 1 228 ? -17.093 -3.083 18.357 1.00 50.75 228 ASP A CA 1
ATOM 1866 C C . ASP A 1 228 ? -16.533 -2.370 19.616 1.00 50.75 228 ASP A C 1
ATOM 1868 O O . ASP A 1 228 ? -16.164 -3.001 20.600 1.00 50.75 228 ASP A O 1
ATOM 1872 N N . SER A 1 229 ? -16.500 -1.026 19.644 1.00 47.03 229 SER A N 1
ATOM 1873 C CA . SER A 1 229 ? -16.123 -0.264 20.850 1.00 47.03 229 SER A CA 1
ATOM 1874 C C . SER A 1 229 ? -16.870 1.067 20.988 1.00 47.03 229 SER A C 1
ATOM 1876 O O . SER A 1 229 ? -16.882 1.911 20.096 1.00 47.03 229 SER A O 1
ATOM 1878 N N . ILE A 1 230 ? -17.485 1.264 22.157 1.00 45.16 230 ILE A N 1
ATOM 1879 C CA . ILE A 1 230 ? -18.388 2.374 22.520 1.00 45.16 230 ILE A CA 1
ATOM 1880 C C . ILE A 1 230 ? -17.602 3.638 22.979 1.00 45.16 230 ILE A C 1
ATOM 1882 O O . ILE A 1 230 ? -18.197 4.633 23.404 1.00 45.16 230 ILE A O 1
ATOM 1886 N N . PHE A 1 231 ? -16.262 3.635 22.927 1.00 47.84 231 PHE A N 1
ATOM 1887 C CA . PHE A 1 231 ? -15.435 4.734 23.463 1.00 47.84 231 PHE A CA 1
ATOM 1888 C C . PHE A 1 231 ? -15.004 5.803 22.470 1.00 47.84 231 PHE A C 1
ATOM 1890 O O . PHE A 1 231 ? -14.541 6.858 22.908 1.00 47.84 231 PHE A O 1
ATOM 1897 N N . ASP A 1 232 ? -15.242 5.611 21.179 1.00 49.41 232 ASP A N 1
ATOM 1898 C CA . ASP A 1 232 ? -15.080 6.692 20.218 1.00 49.41 232 ASP A CA 1
ATOM 1899 C C . ASP A 1 232 ? -16.392 7.482 20.072 1.00 49.41 232 ASP A C 1
ATOM 1901 O O . ASP A 1 232 ? -17.483 6.932 19.910 1.00 49.41 232 ASP A O 1
ATOM 1905 N N . ALA A 1 233 ? -16.302 8.814 20.165 1.00 46.75 233 ALA A N 1
ATOM 1906 C CA . ALA A 1 233 ? -17.320 9.671 19.557 1.00 46.75 233 ALA A CA 1
ATOM 1907 C C . ALA A 1 233 ? -17.379 9.342 18.054 1.00 46.75 233 ALA A C 1
ATOM 1909 O O . ALA A 1 233 ? -16.356 8.887 17.540 1.00 46.75 233 ALA A O 1
ATOM 1910 N N . PRO A 1 234 ? -18.499 9.579 17.338 1.00 45.72 234 PRO A N 1
ATOM 1911 C CA . PRO A 1 234 ? -18.497 9.500 15.882 1.00 45.72 234 PRO A CA 1
ATOM 1912 C C . PRO A 1 234 ? -17.360 10.396 15.401 1.00 45.72 234 PRO A C 1
ATOM 1914 O O . PRO A 1 234 ? -17.439 11.622 15.501 1.00 45.72 234 PRO A O 1
ATOM 1917 N N . ARG A 1 235 ? -16.238 9.794 15.009 1.00 46.50 235 ARG A N 1
ATOM 1918 C CA . ARG A 1 235 ? -15.197 10.541 14.332 1.00 46.50 235 ARG A CA 1
ATOM 1919 C C . ARG A 1 235 ? -15.812 10.745 12.967 1.00 46.50 235 ARG A C 1
ATOM 1921 O O . ARG A 1 235 ? -16.093 9.759 12.294 1.00 46.50 235 ARG A O 1
ATOM 1928 N N . GLU A 1 236 ? -16.123 11.995 12.629 1.00 49.97 236 GLU A N 1
ATOM 1929 C CA . GLU A 1 236 ? -16.548 12.339 11.272 1.00 49.97 236 GLU A CA 1
ATOM 1930 C C . GLU A 1 236 ? -15.651 11.580 10.289 1.00 49.97 236 GLU A C 1
ATOM 1932 O O . GLU A 1 236 ? -14.439 11.532 10.554 1.00 49.97 236 GLU A O 1
ATOM 1937 N N . PRO A 1 237 ? -16.204 10.960 9.226 1.00 51.09 237 PRO A N 1
ATOM 1938 C CA . PRO A 1 237 ? -15.412 10.251 8.234 1.00 51.09 237 PRO A CA 1
ATOM 1939 C C . PRO A 1 237 ? -14.374 11.231 7.709 1.00 51.09 237 PRO A C 1
ATOM 1941 O O . PRO A 1 237 ? -14.645 12.137 6.918 1.00 51.09 237 PRO A O 1
ATOM 1944 N N . LYS A 1 238 ? -13.166 11.124 8.258 1.00 51.06 238 LYS A N 1
ATOM 1945 C CA . LYS A 1 238 ? -12.095 12.047 7.953 1.00 51.06 238 LYS A CA 1
ATOM 1946 C C . LYS A 1 238 ? -11.493 11.504 6.682 1.00 51.06 238 LYS A C 1
ATOM 1948 O O . LYS A 1 238 ? -10.476 10.816 6.737 1.00 51.06 238 LYS A O 1
ATOM 1953 N N . ASN A 1 239 ? -12.118 11.818 5.551 1.00 56.12 239 ASN A N 1
ATOM 1954 C CA . ASN A 1 239 ? -11.489 11.685 4.247 1.00 56.12 239 ASN A CA 1
ATOM 1955 C C . ASN A 1 239 ? -10.209 12.515 4.297 1.00 56.12 239 ASN A C 1
ATOM 1957 O O . ASN A 1 239 ? -10.229 13.737 4.150 1.00 56.12 239 ASN A O 1
ATOM 1961 N N . ARG A 1 240 ? -9.086 11.864 4.616 1.00 57.06 240 ARG A N 1
ATOM 1962 C CA . ARG A 1 240 ? -7.835 12.579 4.885 1.00 57.06 240 ARG A CA 1
ATOM 1963 C C . ARG A 1 240 ? -7.271 13.187 3.603 1.00 57.06 240 ARG A C 1
ATOM 1965 O O . ARG A 1 240 ? -6.531 14.160 3.701 1.00 57.06 240 ARG A O 1
ATOM 1972 N N . PHE A 1 241 ? -7.636 12.658 2.427 1.00 62.66 241 PHE A N 1
ATOM 1973 C CA . PHE A 1 241 ? -7.080 13.080 1.143 1.00 62.66 241 PHE A CA 1
ATOM 1974 C C . PHE A 1 241 ? -8.110 13.022 0.007 1.00 62.66 241 PHE A C 1
ATOM 1976 O O . PHE A 1 241 ? -8.833 12.044 -0.151 1.00 62.66 241 PHE A O 1
ATOM 1983 N N . SER A 1 242 ? -8.149 14.072 -0.817 1.00 77.56 242 SER A N 1
ATOM 1984 C CA . SER A 1 242 ? -8.916 14.089 -2.066 1.00 77.56 242 SER A CA 1
ATOM 1985 C C . SER A 1 242 ? -8.226 13.220 -3.125 1.00 77.56 242 SER A C 1
ATOM 1987 O O . SER A 1 242 ? -6.993 13.189 -3.185 1.00 77.56 242 SER A O 1
ATOM 1989 N N . ARG A 1 243 ? -8.998 12.568 -4.013 1.00 79.56 243 ARG A N 1
ATOM 1990 C CA . ARG A 1 243 ? -8.471 11.795 -5.163 1.00 79.56 243 ARG A CA 1
ATOM 1991 C C . ARG A 1 243 ? -7.448 12.593 -5.965 1.00 79.56 243 ARG A C 1
ATOM 1993 O O . ARG A 1 243 ? -6.435 12.055 -6.399 1.00 79.56 243 ARG A O 1
ATOM 2000 N N . LEU A 1 244 ? -7.711 13.890 -6.117 1.00 80.88 244 LEU A N 1
ATOM 2001 C CA . LEU A 1 244 ? -6.830 14.818 -6.811 1.00 80.88 244 LEU A CA 1
ATOM 2002 C C . LEU A 1 244 ? -5.510 15.008 -6.067 1.00 80.88 244 LEU A C 1
ATOM 2004 O O . LEU A 1 244 ? -4.468 14.966 -6.701 1.00 80.88 244 LEU A O 1
ATOM 2008 N N . THR A 1 245 ? -5.530 15.151 -4.740 1.00 85.00 245 THR A N 1
ATOM 2009 C CA . THR A 1 245 ? -4.313 15.282 -3.924 1.00 85.00 245 THR A CA 1
ATOM 2010 C C . THR A 1 245 ? -3.440 14.034 -4.014 1.00 85.00 245 THR A C 1
ATOM 2012 O O . THR A 1 245 ? -2.225 14.131 -4.146 1.00 85.00 245 THR A O 1
ATOM 2015 N N . VAL A 1 246 ? -4.052 12.849 -3.972 1.00 83.38 246 VAL A N 1
ATOM 2016 C CA . VAL A 1 246 ? -3.314 11.588 -4.126 1.00 83.38 246 VAL A CA 1
ATOM 2017 C C . VAL A 1 246 ? -2.735 11.481 -5.538 1.00 83.38 246 VAL A C 1
ATOM 2019 O O . VAL A 1 246 ? -1.555 11.177 -5.697 1.00 83.38 246 VAL A O 1
ATOM 2022 N N . ALA A 1 247 ? -3.526 11.796 -6.567 1.00 84.50 247 ALA A N 1
ATOM 2023 C CA . ALA A 1 247 ? -3.068 11.771 -7.952 1.00 84.50 247 ALA A CA 1
ATOM 2024 C C . ALA A 1 247 ? -1.930 12.772 -8.217 1.00 84.50 247 ALA A C 1
ATOM 2026 O O . ALA A 1 247 ? -0.967 12.422 -8.896 1.00 84.50 247 ALA A O 1
ATOM 2027 N N . THR A 1 248 ? -1.994 13.988 -7.664 1.00 89.75 248 THR A N 1
ATOM 2028 C CA . THR A 1 248 ? -0.935 14.996 -7.823 1.00 89.75 248 THR A CA 1
ATOM 2029 C C . THR A 1 248 ? 0.337 14.609 -7.085 1.00 89.75 248 THR A C 1
ATOM 2031 O O . THR A 1 248 ? 1.419 14.818 -7.625 1.00 89.75 248 THR A O 1
ATOM 2034 N N . LEU A 1 249 ? 0.237 14.000 -5.898 1.00 89.56 249 LEU A N 1
ATOM 2035 C CA . LEU A 1 249 ? 1.400 13.474 -5.180 1.00 89.56 249 LEU A CA 1
ATOM 2036 C C . LEU A 1 249 ? 2.072 12.334 -5.951 1.00 89.56 249 LEU A C 1
ATOM 2038 O O . LEU A 1 249 ? 3.291 12.350 -6.115 1.00 89.56 249 LE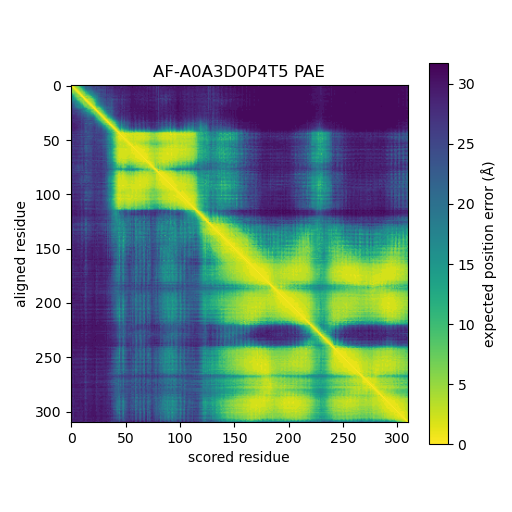U A O 1
ATOM 2042 N N . ILE A 1 250 ? 1.291 11.384 -6.477 1.00 88.38 250 ILE A N 1
ATOM 2043 C CA . ILE A 1 250 ? 1.825 10.288 -7.295 1.00 88.38 250 ILE A CA 1
ATOM 2044 C C . ILE A 1 250 ? 2.487 10.855 -8.553 1.00 88.38 250 ILE A C 1
ATOM 2046 O O . ILE A 1 250 ? 3.659 10.575 -8.800 1.00 88.38 250 ILE A O 1
ATOM 2050 N N . LEU A 1 251 ? 1.790 11.704 -9.312 1.00 92.12 251 LEU A N 1
ATOM 2051 C CA . LEU A 1 251 ? 2.332 12.303 -10.531 1.00 92.12 251 LEU A CA 1
ATOM 2052 C C . LEU A 1 251 ? 3.593 13.132 -10.245 1.00 92.12 251 LEU A C 1
ATOM 2054 O O . LEU A 1 251 ? 4.588 12.998 -10.952 1.00 92.12 251 LEU A O 1
ATOM 2058 N N . GLY A 1 252 ? 3.580 13.933 -9.178 1.00 94.94 252 GLY A N 1
ATOM 2059 C CA . GLY A 1 252 ? 4.730 14.718 -8.736 1.00 94.94 252 GLY A CA 1
ATOM 2060 C C . GLY A 1 252 ? 5.929 13.842 -8.377 1.00 94.94 252 GLY A C 1
ATOM 2061 O O . GLY A 1 252 ? 7.045 14.129 -8.807 1.00 94.94 252 GLY A O 1
ATOM 2062 N N . SER A 1 253 ? 5.703 12.734 -7.664 1.00 93.19 253 SER A N 1
ATOM 2063 C CA . SER A 1 253 ? 6.764 11.778 -7.327 1.00 93.19 253 SER A CA 1
ATOM 2064 C C . SER A 1 253 ? 7.345 11.078 -8.560 1.00 93.19 253 SER A C 1
ATOM 2066 O O . SER A 1 253 ? 8.557 10.894 -8.634 1.00 93.19 253 SER A O 1
ATOM 2068 N N . LEU A 1 254 ? 6.519 10.760 -9.564 1.00 94.19 254 LEU A N 1
ATOM 2069 C CA . LEU A 1 254 ? 6.976 10.167 -10.824 1.00 94.19 254 LEU A CA 1
ATOM 2070 C C . LEU A 1 254 ? 7.820 11.150 -11.637 1.00 94.19 254 LEU A C 1
ATOM 2072 O O . LEU A 1 254 ? 8.884 10.778 -12.126 1.00 94.19 254 LEU A O 1
ATOM 2076 N N . VAL A 1 255 ? 7.385 12.408 -11.745 1.00 95.75 255 VAL A N 1
ATOM 2077 C CA . VAL A 1 255 ? 8.146 13.462 -12.435 1.00 95.75 255 VAL A CA 1
ATOM 2078 C C . VAL A 1 255 ? 9.488 13.701 -11.743 1.00 95.75 255 VAL A C 1
ATOM 2080 O O . VAL A 1 255 ? 10.519 13.755 -12.413 1.00 95.75 255 VAL A O 1
ATOM 2083 N N . LEU A 1 256 ? 9.493 13.790 -10.410 1.00 96.75 256 LEU A N 1
ATOM 2084 C CA . LEU A 1 256 ? 10.714 13.965 -9.624 1.00 96.75 256 LEU A CA 1
ATOM 2085 C C . LEU A 1 256 ? 11.675 12.779 -9.798 1.00 96.75 256 LEU A C 1
ATOM 2087 O O . LEU A 1 256 ? 12.866 12.977 -10.032 1.00 96.75 256 LEU A O 1
ATOM 2091 N N . SER A 1 257 ? 11.149 11.557 -9.722 1.00 96.38 257 SER A N 1
ATOM 2092 C CA . SER A 1 257 ? 11.900 10.312 -9.904 1.00 96.38 257 SER A CA 1
ATOM 2093 C C . SER A 1 257 ? 12.534 10.223 -11.294 1.00 96.38 257 SER A C 1
ATOM 2095 O O . SER A 1 257 ? 13.726 9.947 -11.433 1.00 96.38 257 SER A O 1
ATOM 2097 N N . PHE A 1 258 ? 11.759 10.542 -12.331 1.00 95.75 258 PHE A N 1
ATOM 2098 C CA . PHE A 1 258 ? 12.233 10.576 -13.708 1.00 95.75 258 PHE A CA 1
ATOM 2099 C C . PHE A 1 258 ? 13.328 11.632 -13.913 1.00 95.75 258 PHE A C 1
ATOM 2101 O O . PHE A 1 258 ? 14.370 11.334 -14.496 1.00 95.75 258 PHE A O 1
ATOM 2108 N N . ALA A 1 259 ? 13.136 12.846 -13.385 1.00 95.56 259 ALA A N 1
ATOM 2109 C CA . ALA A 1 259 ? 14.135 13.909 -13.455 1.00 95.56 259 ALA A CA 1
ATOM 2110 C C . ALA A 1 259 ? 15.446 13.498 -12.766 1.00 95.56 259 ALA A C 1
ATOM 2112 O O . ALA A 1 259 ? 16.520 13.654 -13.346 1.00 95.56 259 ALA A O 1
ATOM 2113 N N . LEU A 1 260 ? 15.362 12.914 -11.567 1.00 95.75 260 LEU A N 1
ATOM 2114 C CA . LEU A 1 260 ? 16.530 12.428 -10.836 1.00 95.75 260 LEU A CA 1
ATOM 2115 C C . LEU A 1 260 ? 17.260 11.321 -11.610 1.00 95.75 260 LEU A C 1
ATOM 2117 O O . LEU A 1 260 ? 18.484 11.366 -11.741 1.00 95.75 260 LEU A O 1
ATOM 2121 N N . GLY A 1 261 ? 16.517 10.364 -12.170 1.00 93.25 261 GLY A N 1
ATOM 2122 C CA . GLY A 1 261 ? 17.074 9.300 -13.002 1.00 93.25 261 GLY A CA 1
ATOM 2123 C C . GLY A 1 261 ? 17.802 9.842 -14.234 1.00 93.25 261 GLY A C 1
ATOM 2124 O O . GLY A 1 261 ? 18.912 9.400 -14.523 1.00 93.25 261 GLY A O 1
ATOM 2125 N N . LEU A 1 262 ? 17.244 10.854 -14.911 1.00 93.00 262 LEU A N 1
ATOM 2126 C CA . LEU A 1 262 ? 17.899 11.505 -16.050 1.00 93.00 262 LEU A CA 1
ATOM 2127 C C . LEU A 1 262 ? 19.177 12.244 -15.656 1.00 93.00 262 LEU A C 1
ATOM 2129 O O . LEU A 1 262 ? 20.178 12.124 -16.360 1.00 93.00 262 LEU A O 1
ATOM 2133 N N . VAL A 1 263 ? 19.154 12.995 -14.550 1.00 94.00 263 VAL A N 1
ATOM 2134 C CA . VAL A 1 263 ? 20.332 13.709 -14.042 1.00 94.00 263 VAL A CA 1
ATOM 2135 C C . VAL A 1 263 ? 21.457 12.708 -13.791 1.00 94.00 263 VAL A C 1
ATOM 2137 O O . VAL A 1 263 ? 22.531 12.824 -14.380 1.00 94.00 263 VAL A O 1
ATOM 2140 N N . ILE A 1 264 ? 21.193 11.669 -12.997 1.00 92.06 264 ILE A N 1
ATOM 2141 C CA . ILE A 1 264 ? 22.197 10.662 -12.639 1.00 92.06 264 ILE A CA 1
ATOM 2142 C C . ILE A 1 264 ? 22.654 9.868 -13.872 1.00 92.06 264 ILE A C 1
ATOM 2144 O O . ILE A 1 264 ? 23.855 9.680 -14.070 1.00 92.06 264 ILE A O 1
ATOM 2148 N N . GLY A 1 265 ? 21.730 9.430 -14.729 1.00 88.62 265 GLY A N 1
ATOM 2149 C CA . GLY A 1 265 ? 22.046 8.682 -15.950 1.00 88.62 265 GLY A CA 1
ATOM 2150 C C . GLY A 1 265 ? 22.805 9.507 -16.994 1.00 88.62 265 GLY A C 1
ATOM 2151 O O . GLY A 1 265 ? 23.477 8.953 -17.859 1.00 88.62 265 GLY A O 1
ATOM 2152 N N . ASN A 1 266 ? 22.733 10.841 -16.940 1.00 88.25 266 ASN A N 1
ATOM 2153 C CA . ASN A 1 266 ? 23.559 11.704 -17.784 1.00 88.25 266 ASN A CA 1
ATOM 2154 C C . ASN A 1 266 ? 24.991 11.844 -17.248 1.00 88.25 266 ASN A C 1
ATOM 2156 O O . ASN A 1 266 ? 25.933 11.877 -18.035 1.00 88.25 266 ASN A O 1
ATOM 2160 N N . TYR A 1 267 ? 25.161 11.876 -15.922 1.00 88.25 267 TYR A N 1
ATOM 2161 C CA . TYR A 1 267 ? 26.484 11.866 -15.286 1.00 88.25 267 TYR A CA 1
ATOM 2162 C C . TYR A 1 267 ? 27.180 10.504 -15.383 1.00 88.25 267 TYR A C 1
ATOM 2164 O O . TYR A 1 267 ? 28.401 10.436 -15.494 1.00 88.25 267 TYR A O 1
ATOM 2172 N N . SER A 1 268 ? 26.414 9.415 -15.346 1.00 81.25 268 SER A N 1
ATOM 2173 C CA . SER A 1 268 ? 26.939 8.050 -15.337 1.00 81.25 268 SER A CA 1
ATOM 2174 C C . SER A 1 268 ? 26.600 7.318 -16.635 1.00 81.25 268 SER A C 1
ATOM 2176 O O . SER A 1 268 ? 25.598 6.626 -16.758 1.00 81.25 268 SER A O 1
ATOM 2178 N N . GLN A 1 269 ? 27.492 7.419 -17.621 1.00 82.94 269 GLN A N 1
ATOM 2179 C CA . GLN A 1 269 ? 27.371 6.685 -18.891 1.00 82.94 269 GLN A CA 1
ATOM 2180 C C . GLN A 1 269 ? 27.811 5.214 -18.795 1.00 82.94 269 GLN A C 1
ATOM 2182 O O . GLN A 1 269 ? 27.928 4.530 -19.809 1.00 82.94 269 GLN A O 1
ATOM 2187 N N . PHE A 1 270 ? 28.055 4.715 -17.581 1.00 84.62 270 PHE A N 1
ATOM 2188 C CA . PHE A 1 270 ? 28.597 3.382 -17.328 1.00 84.62 270 PHE A CA 1
ATOM 2189 C C . PHE A 1 270 ? 27.814 2.280 -18.056 1.00 84.62 270 PHE A C 1
ATOM 2191 O O . PHE A 1 270 ? 28.400 1.526 -18.826 1.00 84.62 270 PHE A O 1
ATOM 2198 N N . LEU A 1 271 ? 26.485 2.232 -17.897 1.00 84.56 271 LEU A N 1
ATOM 2199 C CA . LEU A 1 271 ? 25.655 1.198 -18.529 1.00 84.56 271 LEU A CA 1
ATOM 2200 C C . LEU A 1 271 ? 25.710 1.236 -20.061 1.00 84.56 271 LEU A C 1
ATOM 2202 O O . LEU A 1 271 ? 25.770 0.182 -20.692 1.00 84.56 271 LEU A O 1
ATOM 2206 N N . ALA A 1 272 ? 25.728 2.432 -20.654 1.00 86.62 272 ALA A N 1
ATOM 2207 C CA . ALA A 1 272 ? 25.816 2.596 -22.103 1.00 86.62 272 ALA A CA 1
ATOM 2208 C C . ALA A 1 272 ? 27.180 2.144 -22.650 1.00 86.62 272 ALA A C 1
ATOM 2210 O O . ALA A 1 272 ? 27.249 1.581 -23.738 1.00 86.62 272 ALA A O 1
ATOM 2211 N N . VAL A 1 273 ? 28.262 2.345 -21.890 1.00 88.81 273 VAL A N 1
ATOM 2212 C CA . VAL A 1 273 ? 29.615 1.909 -22.275 1.00 88.81 273 VAL A CA 1
ATOM 2213 C C . VAL A 1 273 ? 29.794 0.402 -22.083 1.00 88.81 273 VAL A C 1
ATOM 2215 O O . VAL A 1 273 ? 30.342 -0.270 -22.953 1.00 88.81 273 VAL A O 1
ATOM 2218 N N . THR A 1 274 ? 29.327 -0.149 -20.960 1.00 90.31 274 THR A N 1
ATOM 2219 C CA . THR A 1 274 ? 29.493 -1.572 -20.634 1.00 90.31 274 THR A CA 1
ATOM 2220 C C . THR A 1 274 ? 28.561 -2.468 -21.451 1.00 90.31 274 THR A C 1
ATOM 2222 O O . THR A 1 274 ? 28.948 -3.569 -21.836 1.00 90.31 274 THR A O 1
ATOM 2225 N N . MET A 1 275 ? 27.334 -2.018 -21.728 1.00 87.12 275 MET A N 1
ATOM 2226 C CA . MET A 1 275 ? 26.311 -2.795 -22.437 1.00 87.12 275 MET A CA 1
ATOM 2227 C C . MET A 1 275 ? 25.627 -1.966 -23.547 1.00 87.12 275 MET A C 1
ATOM 2229 O O . MET A 1 275 ? 24.415 -1.728 -23.498 1.00 87.12 275 MET A O 1
ATOM 2233 N N . PRO A 1 276 ? 26.365 -1.592 -24.612 1.00 86.38 276 PRO A N 1
ATOM 2234 C CA . PRO A 1 276 ? 25.887 -0.686 -25.665 1.00 86.38 276 PRO A CA 1
ATOM 2235 C C . PRO A 1 276 ? 24.786 -1.273 -26.553 1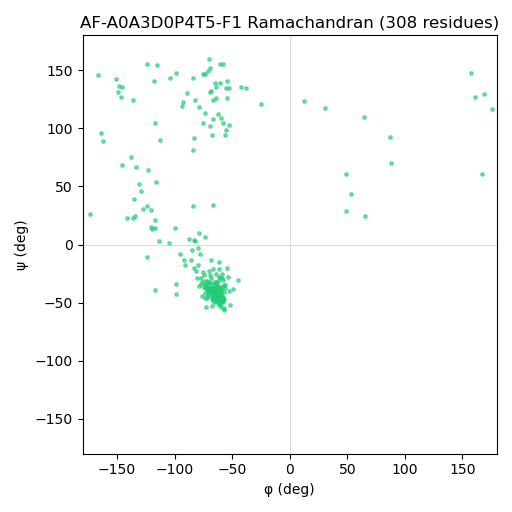.00 86.38 276 PRO A C 1
ATOM 2237 O O . PRO A 1 276 ? 24.158 -0.547 -27.309 1.00 86.38 276 PRO A O 1
ATOM 2240 N N . ARG A 1 277 ? 24.545 -2.590 -26.498 1.00 84.38 277 ARG A N 1
ATOM 2241 C CA . ARG A 1 277 ? 23.441 -3.239 -27.231 1.00 84.38 277 ARG A CA 1
ATOM 2242 C C . ARG A 1 277 ? 22.081 -3.081 -26.547 1.00 84.38 277 ARG A C 1
ATOM 2244 O O . ARG A 1 277 ? 21.066 -3.373 -27.168 1.00 84.38 277 ARG A O 1
ATOM 2251 N N . ILE A 1 278 ? 22.072 -2.722 -25.263 1.00 83.88 278 ILE A N 1
ATOM 2252 C CA . ILE A 1 278 ? 20.865 -2.694 -24.424 1.00 83.88 278 ILE A CA 1
ATOM 2253 C C . ILE A 1 278 ? 20.579 -1.266 -23.958 1.00 83.88 278 ILE A C 1
ATOM 2255 O O . ILE A 1 278 ? 19.423 -0.849 -23.956 1.00 83.88 278 ILE A O 1
ATOM 2259 N N . PHE A 1 279 ? 21.617 -0.502 -23.612 1.00 87.69 279 PHE A N 1
ATOM 2260 C CA . PHE A 1 279 ? 21.508 0.849 -23.059 1.00 87.69 279 PHE A CA 1
ATOM 2261 C C . PHE A 1 279 ? 22.165 1.880 -23.977 1.00 87.69 279 PHE A C 1
ATOM 2263 O O . PHE A 1 279 ? 23.210 1.613 -24.567 1.00 87.69 279 PHE A O 1
ATOM 2270 N N . SER A 1 280 ? 21.543 3.052 -24.114 1.00 86.56 280 SER A N 1
ATOM 2271 C CA . SER A 1 280 ? 22.038 4.157 -24.944 1.00 86.56 280 SER A CA 1
ATOM 2272 C C . SER A 1 280 ? 22.393 5.381 -24.102 1.00 86.56 280 SER A C 1
ATOM 2274 O O . SER A 1 280 ? 21.837 5.616 -23.034 1.00 86.56 280 SER A O 1
ATOM 2276 N N . ALA A 1 281 ? 23.302 6.224 -24.599 1.00 85.19 281 ALA A N 1
ATOM 2277 C CA . ALA A 1 281 ? 23.597 7.507 -23.950 1.00 85.19 281 ALA A CA 1
ATOM 2278 C C . ALA A 1 281 ? 22.409 8.491 -24.047 1.00 85.19 281 ALA A C 1
ATOM 2280 O O . ALA A 1 281 ? 22.201 9.335 -23.167 1.00 85.19 281 ALA A O 1
ATOM 2281 N N . THR A 1 282 ? 21.606 8.357 -25.103 1.00 87.38 282 THR A N 1
ATOM 2282 C CA . THR A 1 282 ? 20.431 9.178 -25.407 1.00 87.38 282 THR A CA 1
ATOM 2283 C C . THR A 1 282 ? 19.137 8.501 -24.973 1.00 87.38 282 THR A C 1
ATOM 2285 O O . THR A 1 282 ? 19.022 7.279 -25.009 1.00 87.38 282 THR A O 1
ATOM 2288 N N . LEU A 1 283 ? 18.149 9.301 -24.569 1.00 87.00 283 LEU A N 1
ATOM 2289 C CA . LEU A 1 283 ? 16.815 8.810 -24.236 1.00 87.00 283 LEU A CA 1
ATOM 2290 C C . LEU A 1 283 ? 15.992 8.645 -25.523 1.00 87.00 283 LEU A C 1
ATOM 2292 O O . LEU A 1 283 ? 15.813 9.611 -26.263 1.00 87.00 283 LEU A O 1
ATOM 2296 N N . HIS A 1 284 ? 15.466 7.445 -25.769 1.00 87.69 284 HIS A N 1
ATOM 2297 C CA . HIS A 1 284 ? 14.578 7.168 -26.901 1.00 87.69 284 HIS A CA 1
ATOM 2298 C C . HIS A 1 284 ? 13.119 7.056 -26.448 1.00 87.69 284 HIS A C 1
ATOM 2300 O O . HIS A 1 284 ? 12.892 6.465 -25.396 1.00 87.69 284 HIS A O 1
ATOM 2306 N N . PRO A 1 285 ? 12.124 7.522 -27.235 1.00 85.81 285 PRO A N 1
ATOM 2307 C CA . PRO A 1 285 ? 10.705 7.555 -26.839 1.00 85.81 285 PRO A CA 1
ATOM 2308 C C . PRO A 1 285 ? 10.109 6.217 -26.378 1.00 85.81 285 PRO A C 1
ATOM 2310 O O . PRO A 1 285 ? 9.110 6.195 -25.666 1.00 85.81 285 PRO A O 1
ATOM 2313 N N . GLU A 1 286 ? 10.729 5.097 -26.750 1.00 86.94 286 GLU A N 1
ATOM 2314 C CA . GLU A 1 286 ? 10.352 3.756 -26.296 1.00 86.94 286 GLU A CA 1
ATOM 2315 C C . GLU A 1 286 ? 10.453 3.548 -24.778 1.00 86.94 286 GLU A C 1
ATOM 2317 O O . GLU A 1 286 ? 9.862 2.603 -24.256 1.00 86.94 286 GLU A O 1
ATOM 2322 N N . PHE A 1 287 ? 11.139 4.439 -24.052 1.00 87.56 287 PHE A N 1
ATOM 2323 C CA . PHE A 1 287 ? 11.263 4.370 -22.596 1.00 87.56 287 PHE A CA 1
ATOM 2324 C C . PHE A 1 287 ? 9.895 4.271 -21.889 1.00 87.56 287 PHE A C 1
ATOM 2326 O O . PHE A 1 287 ? 9.792 3.684 -20.815 1.00 87.56 287 PHE A O 1
ATOM 2333 N N . ILE A 1 288 ? 8.829 4.804 -22.497 1.00 89.38 288 ILE A N 1
ATOM 2334 C CA . ILE A 1 288 ? 7.478 4.816 -21.925 1.00 89.38 288 ILE A CA 1
ATOM 2335 C C . ILE A 1 288 ? 6.879 3.413 -21.745 1.00 89.38 288 ILE A C 1
ATOM 2337 O O . ILE A 1 288 ? 6.027 3.223 -20.878 1.00 89.38 288 ILE A O 1
ATOM 2341 N N . PHE A 1 289 ? 7.327 2.424 -22.526 1.00 91.19 289 PHE A N 1
ATOM 2342 C CA . PHE A 1 289 ? 6.770 1.072 -22.482 1.00 91.19 289 PHE A CA 1
ATOM 2343 C C . PHE A 1 289 ? 7.199 0.295 -21.235 1.00 91.19 289 PHE A C 1
ATOM 2345 O O . PHE A 1 289 ? 6.448 -0.539 -20.734 1.00 91.19 289 PHE A O 1
ATOM 2352 N N . TYR A 1 290 ? 8.395 0.566 -20.717 1.00 91.38 290 TYR A N 1
ATOM 2353 C CA . TYR A 1 290 ? 9.016 -0.275 -19.697 1.00 91.38 290 TYR A CA 1
ATOM 2354 C C . TYR A 1 290 ? 8.387 -0.147 -18.296 1.00 91.38 290 TYR A C 1
ATOM 2356 O O . TYR A 1 290 ? 8.184 -1.193 -17.674 1.00 91.38 290 TYR A O 1
ATOM 2364 N N . PRO A 1 291 ? 8.018 1.049 -17.780 1.00 94.06 291 PRO A N 1
ATOM 2365 C CA . PRO A 1 291 ? 7.506 1.160 -16.416 1.00 94.06 291 PRO A CA 1
ATOM 2366 C C . PRO A 1 291 ? 6.227 0.359 -16.136 1.00 94.06 291 PRO A C 1
ATOM 2368 O O . PRO A 1 291 ? 6.215 -0.396 -15.161 1.00 94.06 291 PRO A O 1
ATOM 2371 N N . PRO A 1 292 ? 5.177 0.411 -16.980 1.00 94.44 292 PRO A N 1
ATOM 2372 C CA . PRO A 1 292 ? 3.977 -0.394 -16.750 1.00 94.44 292 PRO A CA 1
ATOM 2373 C C . PRO A 1 292 ? 4.226 -1.903 -16.821 1.00 94.44 292 PRO A C 1
ATOM 2375 O O . PRO A 1 292 ? 3.661 -2.662 -16.033 1.00 94.44 292 PRO A O 1
ATOM 2378 N N . ILE A 1 293 ? 5.103 -2.336 -17.733 1.00 93.12 293 ILE A N 1
ATOM 2379 C CA . ILE A 1 293 ? 5.478 -3.747 -17.889 1.00 93.12 293 ILE A CA 1
ATOM 2380 C C . ILE A 1 293 ? 6.208 -4.239 -16.635 1.00 93.12 293 ILE A C 1
ATOM 2382 O O . ILE A 1 293 ? 5.886 -5.302 -16.106 1.00 93.12 293 ILE A O 1
ATOM 2386 N N . PHE A 1 294 ? 7.164 -3.458 -16.131 1.00 93.44 294 PHE A N 1
ATOM 2387 C CA . PHE A 1 294 ? 7.943 -3.827 -14.952 1.00 93.44 294 PHE A CA 1
ATOM 2388 C C . PHE A 1 294 ? 7.073 -3.940 -13.700 1.00 93.44 294 PHE A C 1
ATOM 2390 O O . PHE A 1 294 ? 7.220 -4.896 -12.945 1.00 93.44 294 PHE A O 1
ATOM 2397 N N . VAL A 1 295 ? 6.137 -3.008 -13.498 1.00 94.06 295 VAL A N 1
ATOM 2398 C CA . VAL A 1 295 ? 5.197 -3.062 -12.366 1.00 94.06 295 VAL A CA 1
ATOM 2399 C C . VAL A 1 295 ? 4.356 -4.332 -12.411 1.00 94.06 295 VAL A C 1
ATOM 2401 O O . VAL A 1 295 ? 4.214 -5.003 -11.392 1.00 94.06 295 VAL A O 1
ATOM 2404 N N . MET A 1 296 ? 3.838 -4.693 -13.586 1.00 94.12 296 MET A N 1
ATOM 2405 C CA . MET A 1 296 ? 3.064 -5.921 -13.758 1.00 94.12 296 MET A CA 1
ATOM 2406 C C . MET A 1 296 ? 3.897 -7.168 -13.426 1.00 94.12 296 MET A C 1
ATOM 2408 O O . MET A 1 296 ? 3.426 -8.046 -12.708 1.00 94.12 296 MET A O 1
ATOM 2412 N N . ILE A 1 297 ? 5.143 -7.237 -13.906 1.00 92.75 297 ILE A N 1
ATOM 2413 C CA . ILE A 1 297 ? 6.050 -8.361 -13.624 1.00 92.75 297 ILE A CA 1
ATOM 2414 C C . ILE A 1 297 ? 6.403 -8.427 -12.134 1.00 92.75 297 ILE A C 1
ATOM 2416 O O . ILE A 1 297 ? 6.379 -9.509 -11.553 1.00 92.75 297 ILE A O 1
ATOM 2420 N N . ALA A 1 298 ? 6.708 -7.290 -11.506 1.00 91.19 298 ALA A N 1
ATOM 2421 C CA . ALA A 1 298 ? 7.042 -7.223 -10.087 1.00 91.19 298 ALA A CA 1
ATOM 2422 C C . ALA A 1 298 ? 5.872 -7.686 -9.207 1.00 91.19 298 ALA A C 1
ATOM 2424 O O . ALA A 1 298 ? 6.078 -8.432 -8.251 1.00 91.19 298 ALA A O 1
ATOM 2425 N N . ASP A 1 299 ? 4.644 -7.290 -9.550 1.00 89.62 299 ASP A N 1
ATOM 2426 C CA . ASP A 1 299 ? 3.437 -7.688 -8.819 1.00 89.62 299 ASP A CA 1
ATOM 2427 C C . ASP A 1 299 ? 3.114 -9.174 -9.028 1.00 89.62 299 ASP A C 1
ATOM 2429 O O . ASP A 1 299 ? 2.765 -9.879 -8.081 1.00 89.62 299 ASP A O 1
ATOM 2433 N N . LEU A 1 300 ? 3.324 -9.691 -10.244 1.00 90.00 300 LEU A N 1
ATOM 2434 C CA . LEU A 1 300 ? 3.218 -11.122 -10.527 1.00 90.00 300 LEU A CA 1
ATOM 2435 C C . LEU A 1 300 ? 4.238 -11.926 -9.706 1.00 90.00 300 LEU A C 1
ATOM 2437 O O . LEU A 1 300 ? 3.873 -12.914 -9.072 1.00 90.00 300 LEU A O 1
ATOM 2441 N N . ALA A 1 301 ? 5.499 -11.489 -9.678 1.00 90.50 301 ALA A N 1
ATOM 2442 C CA . ALA A 1 301 ? 6.558 -12.138 -8.913 1.00 90.50 301 ALA A CA 1
ATOM 2443 C C . ALA A 1 301 ? 6.255 -12.129 -7.409 1.00 90.50 301 ALA A C 1
ATOM 2445 O O . ALA A 1 301 ? 6.370 -13.164 -6.755 1.00 90.50 301 ALA A O 1
ATOM 2446 N N . HIS A 1 302 ? 5.801 -10.994 -6.871 1.00 87.25 302 HIS A N 1
ATOM 2447 C CA . HIS A 1 302 ? 5.390 -10.889 -5.474 1.00 87.25 302 HIS A CA 1
ATOM 2448 C C . HIS A 1 302 ? 4.196 -11.802 -5.159 1.00 87.25 302 HIS A C 1
ATOM 2450 O O . HIS A 1 302 ? 4.205 -12.506 -4.150 1.00 87.25 302 HIS A O 1
ATOM 2456 N N . SER A 1 303 ? 3.197 -11.866 -6.045 1.00 85.88 303 SER A N 1
ATOM 2457 C CA . SER A 1 303 ? 2.060 -12.776 -5.879 1.00 85.88 303 SER A CA 1
ATOM 2458 C C . SER A 1 303 ? 2.456 -14.253 -5.929 1.00 85.88 303 SER A C 1
ATOM 2460 O O . SER A 1 303 ? 1.794 -15.065 -5.288 1.00 85.88 303 SER A O 1
ATOM 2462 N N . VAL A 1 304 ? 3.463 -14.629 -6.718 1.00 89.75 304 VAL A N 1
ATOM 2463 C CA . VAL A 1 304 ? 3.958 -16.011 -6.760 1.00 89.75 304 VAL A CA 1
ATOM 2464 C C . VAL A 1 304 ? 4.754 -16.319 -5.497 1.00 89.75 304 VAL A C 1
ATOM 2466 O O . VAL A 1 304 ? 4.503 -17.342 -4.871 1.00 89.75 304 VAL A O 1
ATOM 2469 N N . LEU A 1 305 ? 5.656 -15.421 -5.090 1.00 88.00 305 LEU A N 1
ATOM 2470 C CA . LEU A 1 305 ? 6.481 -15.595 -3.894 1.00 88.00 305 LEU A CA 1
ATOM 2471 C C . LEU A 1 305 ? 5.620 -15.759 -2.637 1.00 88.00 305 LEU A C 1
ATOM 2473 O O . LEU A 1 305 ? 5.785 -16.720 -1.897 1.00 88.00 305 LEU A O 1
ATOM 2477 N N . THR A 1 306 ? 4.635 -14.880 -2.455 1.00 84.38 306 THR A N 1
ATOM 2478 C CA . THR A 1 306 ? 3.718 -14.940 -1.306 1.00 84.38 306 THR A CA 1
ATOM 2479 C C . THR A 1 306 ? 2.885 -16.221 -1.263 1.00 84.38 306 THR A C 1
ATOM 2481 O O . THR A 1 306 ? 2.580 -16.698 -0.179 1.00 84.38 306 THR A O 1
ATOM 2484 N N . ARG A 1 307 ? 2.543 -16.816 -2.415 1.00 87.31 307 ARG A N 1
ATOM 2485 C CA . ARG A 1 307 ? 1.843 -18.114 -2.483 1.00 87.31 307 ARG A CA 1
ATOM 2486 C C . ARG A 1 307 ? 2.739 -19.310 -2.173 1.00 87.31 307 ARG A C 1
ATOM 2488 O O . ARG A 1 307 ? 2.215 -20.366 -1.852 1.00 87.31 307 ARG A O 1
ATOM 2495 N N . LEU A 1 308 ? 4.053 -19.177 -2.344 1.00 87.56 308 LEU A N 1
ATOM 2496 C CA . LEU A 1 308 ? 5.014 -20.232 -2.013 1.00 87.56 308 LEU A CA 1
ATOM 2497 C C . LEU A 1 308 ? 5.350 -20.253 -0.515 1.00 87.56 308 LEU A C 1
ATOM 2499 O O . LEU A 1 308 ? 5.788 -21.281 -0.011 1.00 87.56 308 LEU A O 1
ATOM 2503 N N . GLU A 1 309 ? 5.163 -19.129 0.178 1.00 77.50 309 GLU A N 1
ATOM 2504 C CA . GLU A 1 309 ? 5.421 -18.988 1.617 1.00 77.50 309 GLU A CA 1
ATOM 2505 C C . GLU A 1 309 ? 4.231 -19.419 2.501 1.00 77.50 309 GLU A C 1
ATOM 2507 O O . GLU A 1 309 ? 4.409 -19.594 3.707 1.00 77.50 309 GLU A O 1
ATOM 2512 N N . THR A 1 310 ? 3.037 -19.598 1.922 1.00 62.41 310 THR A N 1
ATOM 2513 C CA . THR A 1 310 ? 1.807 -20.063 2.599 1.00 62.41 310 THR A CA 1
ATOM 2514 C C . THR A 1 310 ? 1.550 -21.543 2.385 1.00 62.41 310 THR A C 1
ATOM 2516 O O . THR A 1 310 ? 1.245 -22.233 3.382 1.00 62.41 310 THR A O 1
#

Foldseek 3Di:
DDDDDDDPPDPPPPPPPDDDDDDDDDDDDDDDPPPPPPPLDQCALCVLLVHDLPDDLVSLVVSLVVLCVVLPCVVVVNDPVSVLSNVSNQVSCVQCNDPVSSVVSVVVVVVCVVPDDDDSCNLSDDPDPVSVVVVVVVVVVVVVVVVVVVVVVVVVVVVLVCLQVLLLVLLLVLLLVCLQFQWDQLVPDDPVVVVVLVVLLVVLVVVNVVSLVVVCCVLQDDPDDDDPDPPDDPPPPCSVDDPVRVVCVSVVSSVVSSVNSNVNSLVDVPNCVVPVNTGHNDHDPCSSSGSSSSSVVSVVVVVVVVVVVD

Nearest PDB structures (foldseek):
  2dn9-assembly1_A  TM=9.196E-01  e=1.211E-03  Homo sapiens
  7x89-assembly1_A  TM=8.986E-01  e=2.473E-03  Homo sapiens
  5nro-assembly1_B  TM=9.243E-01  e=2.853E-03  Escherichia coli
  2ctq-assembly1_A  TM=5.923E-01  e=8.129E-03  Homo sapiens
  2ctw-assembly1_A  TM=5.673E-01  e=1.583E-02  Mus musculus

Mean predicted aligned error: 17.87 Å

Radius of gyration: 36.24 Å; Cα contacts (8 Å, |Δi|>4): 207; chains: 1; bounding box: 67×36×121 Å